Protein AF-A0A1R4GZ55-F1 (afdb_monomer_lite)

Radius of gyration: 26.26 Å; chains: 1; bounding box: 70×65×64 Å

pLDDT: mean 76.43, std 17.54, range [28.55, 97.0]

Foldseek 3Di:
DPFDADPVRATEDEDELPGKDKDKDFAPDDFCQQPDPPQRKDKDKDKAFDDPPDDDPDDDDDDDPPPPDRQKDWDWDTPDPRIIMIIIHGDPPHDQQGKIKMWIWIDGPVGIDIDIHIYGHHHHDDDDDDDPPPPPPVPPDQAAEFEEECDDPDVVVGHYCVVVVDDLLFAKFWACDPPPPDLDTNHMYGYLNHPLLVVVCVVVVPDDPVVSVVLSVVLSVQLRVVLSVQSVVVVVVQVVCVVPDPPDPDRPPVVPSRVVSRVVCSVCSNVSSCCVPVVVVVVVVVVVPD

Sequence (290 aa):
MNLKEDSSGRKIKTIPLNKNGYVEIKTDVDDDYLFRSSDAGELQIDILQKTNINETISNETGKSENTTVKSITVNRSGPSEGNIRLDIKPTKDAKVGDEVDIKVSLSSPSEDFTCRFTVRVDEKIAPSKNTSEKNDNKFPKPPIPIKVYESVQDEKMGKSWDDYDWDGNDIVKVIGSSEDNSSLIDAIAINMDSYVLKDFINKNKYTREKDIQRISNKYFQLIYTHSLGLYSICTKMQDSEKTESVDSDKSYDIQQVDDFISSLVKPYASFLLYMDLHNEEIMKQMSDED

Structure (mmCIF, N/CA/C/O backbone):
data_AF-A0A1R4GZ55-F1
#
_entry.id   AF-A0A1R4GZ55-F1
#
loop_
_atom_site.group_PDB
_atom_site.id
_atom_site.type_symbol
_atom_site.label_atom_id
_atom_site.label_alt_id
_atom_site.label_comp_id
_atom_site.label_asym_id
_atom_site.label_entity_id
_atom_site.label_seq_id
_atom_site.pdbx_PDB_ins_code
_atom_site.Cartn_x
_atom_site.Cartn_y
_atom_site.Cartn_z
_atom_site.occupancy
_atom_site.B_iso_or_equiv
_atom_site.auth_seq_id
_atom_site.auth_comp_id
_atom_site.auth_asym_id
_atom_site.auth_atom_id
_atom_site.pdbx_PDB_model_num
ATOM 1 N N . MET A 1 1 ? 7.270 17.164 -24.917 1.00 63.50 1 MET A N 1
ATOM 2 C CA . MET A 1 1 ? 5.840 16.823 -24.765 1.00 63.50 1 MET A CA 1
ATOM 3 C C . MET A 1 1 ? 5.425 15.851 -25.850 1.00 63.50 1 MET A C 1
ATOM 5 O O . MET A 1 1 ? 5.809 16.057 -26.994 1.00 63.50 1 MET A O 1
ATOM 9 N N . ASN A 1 2 ? 4.619 14.849 -25.498 1.00 60.06 2 ASN A N 1
ATOM 10 C CA . ASN A 1 2 ? 4.091 13.842 -26.426 1.00 60.06 2 ASN A CA 1
ATOM 11 C C . ASN A 1 2 ? 2.656 14.210 -26.857 1.00 60.06 2 ASN A C 1
ATOM 13 O O . ASN A 1 2 ? 1.685 13.651 -26.344 1.00 60.06 2 ASN A O 1
ATOM 17 N N . LEU A 1 3 ? 2.514 15.195 -27.751 1.00 79.19 3 LEU A N 1
ATOM 18 C CA . LEU A 1 3 ? 1.223 15.727 -28.219 1.00 79.19 3 LEU A CA 1
ATOM 19 C C . LEU A 1 3 ? 1.143 15.696 -29.748 1.00 79.19 3 LEU A C 1
ATOM 21 O O . LEU A 1 3 ? 2.166 15.827 -30.415 1.00 79.19 3 LEU A O 1
ATOM 25 N N . LYS A 1 4 ? -0.068 15.530 -30.293 1.00 77.94 4 LYS A N 1
ATOM 26 C CA . LYS A 1 4 ? -0.321 15.647 -31.738 1.00 77.94 4 LYS A CA 1
ATOM 27 C C . LYS A 1 4 ? -0.670 17.094 -32.075 1.00 77.94 4 LYS A C 1
ATOM 29 O O . LYS A 1 4 ? -1.231 17.788 -31.234 1.00 77.94 4 LYS A O 1
ATOM 34 N N . GLU A 1 5 ? -0.374 17.536 -33.289 1.00 81.19 5 GLU A N 1
ATOM 35 C CA . GLU A 1 5 ? -0.844 18.830 -33.793 1.00 81.19 5 GLU A CA 1
ATOM 36 C C . GLU A 1 5 ? -2.142 18.644 -34.586 1.00 81.19 5 GLU A C 1
ATOM 38 O O . GLU A 1 5 ? -2.292 17.661 -35.317 1.00 81.19 5 GLU A O 1
ATOM 43 N N . ASP A 1 6 ? -3.105 19.548 -34.400 1.00 76.25 6 ASP A N 1
ATOM 44 C CA . ASP A 1 6 ? -4.299 19.606 -35.243 1.00 76.25 6 ASP A CA 1
ATOM 45 C C . ASP A 1 6 ? -4.034 20.361 -36.554 1.00 76.25 6 ASP A C 1
ATOM 47 O O . ASP A 1 6 ? -2.973 20.950 -36.762 1.00 76.25 6 ASP A O 1
ATOM 51 N N . SER A 1 7 ? -5.022 20.369 -37.450 1.00 69.94 7 SER A N 1
ATOM 52 C CA . SER A 1 7 ? -4.959 21.086 -38.732 1.00 69.94 7 SER A CA 1
ATOM 53 C C . SER A 1 7 ? -4.741 22.600 -38.599 1.00 69.94 7 SER A C 1
ATOM 55 O O . SER A 1 7 ? -4.451 23.259 -39.593 1.00 69.94 7 SER A O 1
ATOM 57 N N . SER A 1 8 ? -4.896 23.148 -37.393 1.00 71.25 8 SER A N 1
ATOM 58 C CA . SER A 1 8 ? -4.729 24.563 -37.060 1.00 71.25 8 SER A CA 1
ATOM 59 C C . SER A 1 8 ? -3.418 24.833 -36.301 1.00 71.25 8 SER A C 1
ATOM 61 O O . SER A 1 8 ? -3.214 25.949 -35.826 1.00 71.25 8 SER A O 1
ATOM 63 N N . GLY A 1 9 ? -2.540 23.829 -36.158 1.00 73.69 9 GLY A N 1
ATOM 64 C CA . GLY A 1 9 ? -1.254 23.929 -35.457 1.00 73.69 9 GLY A CA 1
ATOM 65 C C . GLY A 1 9 ? -1.350 23.914 -33.925 1.00 73.69 9 GLY A C 1
ATOM 66 O O . GLY A 1 9 ? -0.367 24.203 -33.242 1.00 73.69 9 GLY A O 1
ATOM 67 N N . ARG A 1 10 ? -2.517 23.598 -33.344 1.00 80.31 10 ARG A N 1
ATOM 68 C CA . ARG A 1 10 ? -2.685 23.482 -31.886 1.00 80.31 10 ARG A CA 1
ATOM 69 C C . ARG A 1 10 ? -2.186 22.125 -31.409 1.00 80.31 10 ARG A C 1
ATOM 71 O O . ARG A 1 10 ? -2.504 21.097 -32.001 1.00 80.31 10 ARG A O 1
ATOM 78 N N . LYS A 1 11 ? -1.472 22.103 -30.282 1.00 85.56 11 LYS A N 1
ATOM 79 C CA . LYS A 1 11 ? -1.066 20.858 -29.614 1.00 85.56 11 LYS A CA 1
ATOM 80 C C . LYS A 1 11 ? -2.265 20.259 -28.883 1.00 85.56 11 LYS A C 1
ATOM 82 O O . LYS A 1 11 ? -2.736 20.849 -27.913 1.00 85.56 11 LYS A O 1
ATOM 87 N N . ILE A 1 12 ? -2.742 19.100 -29.331 1.00 85.12 12 ILE A N 1
ATOM 88 C CA . ILE A 1 12 ? -3.938 18.430 -28.813 1.00 85.12 12 ILE A CA 1
ATOM 89 C C . ILE A 1 12 ? -3.601 17.074 -28.184 1.00 85.12 12 ILE A C 1
ATOM 91 O O . ILE A 1 12 ? -2.902 16.234 -28.764 1.00 85.12 12 ILE A O 1
ATOM 95 N N . LYS A 1 13 ? -4.165 16.840 -26.995 1.00 85.38 13 LYS A N 1
ATOM 96 C CA . LYS A 1 13 ? -4.293 15.527 -26.364 1.00 85.38 13 LYS A CA 1
ATOM 97 C C . LYS A 1 13 ? -5.747 15.068 -26.433 1.00 85.38 13 LYS A C 1
ATOM 99 O O . LYS A 1 13 ? -6.625 15.688 -25.848 1.00 85.38 13 LYS A O 1
ATOM 104 N N . THR A 1 14 ? -5.989 13.940 -27.082 1.00 85.50 14 THR A N 1
ATOM 105 C CA . THR A 1 14 ? -7.312 13.306 -27.091 1.00 85.50 14 THR A CA 1
ATOM 106 C C . THR A 1 14 ? -7.415 12.289 -25.956 1.00 85.50 14 THR A C 1
ATOM 108 O O . THR A 1 14 ? -6.507 11.465 -25.796 1.00 85.50 14 THR A O 1
ATOM 111 N N . ILE A 1 15 ? -8.494 12.346 -25.170 1.00 83.88 15 ILE A N 1
ATOM 112 C CA . ILE A 1 15 ? -8.792 11.382 -24.100 1.00 83.88 15 ILE A CA 1
ATOM 113 C C . ILE A 1 15 ? -10.212 10.818 -24.266 1.00 83.88 15 ILE A C 1
ATOM 115 O O . ILE A 1 15 ? -11.134 11.590 -24.521 1.00 83.88 15 ILE A O 1
ATOM 119 N N . PRO A 1 16 ? -10.432 9.503 -24.123 1.00 81.38 16 PRO A N 1
ATOM 120 C CA . PRO A 1 16 ? -11.779 8.936 -24.188 1.00 81.38 16 PRO A CA 1
ATOM 121 C C . PRO A 1 16 ? -12.626 9.346 -22.987 1.00 81.38 16 PRO A C 1
ATOM 123 O O . PRO A 1 16 ? -12.131 9.356 -21.862 1.00 81.38 16 PRO A O 1
ATOM 126 N N . LEU A 1 17 ? -13.930 9.554 -23.184 1.00 78.88 17 LEU A N 1
ATOM 127 C CA . LEU A 1 17 ? -14.867 9.877 -22.098 1.00 78.88 17 LEU A CA 1
ATOM 128 C C . LEU A 1 17 ? -14.858 8.851 -20.939 1.00 78.88 17 LEU A C 1
ATOM 130 O O . LEU A 1 17 ? -15.192 9.188 -19.807 1.00 78.88 17 LEU A O 1
ATOM 134 N N . ASN A 1 18 ? -14.472 7.597 -21.203 1.00 76.62 18 ASN A N 1
ATOM 135 C CA . ASN A 1 18 ? -14.391 6.512 -20.218 1.00 76.62 18 ASN A CA 1
ATOM 136 C C . ASN A 1 18 ? -12.958 6.108 -19.811 1.00 76.62 18 ASN A C 1
ATOM 138 O O . ASN A 1 18 ? -12.803 5.078 -19.154 1.00 76.62 18 ASN A O 1
ATOM 142 N N . LYS A 1 19 ? -11.912 6.855 -20.195 1.00 72.00 19 LYS A N 1
ATOM 143 C CA . LYS A 1 19 ? -10.516 6.497 -19.888 1.00 72.00 19 LYS A CA 1
ATOM 144 C C . LYS A 1 19 ? -9.677 7.727 -19.543 1.00 72.00 19 LYS A C 1
ATOM 146 O O . LYS A 1 19 ? -9.806 8.783 -20.150 1.00 72.00 19 LYS A O 1
ATOM 151 N N . ASN A 1 20 ? -8.765 7.565 -18.590 1.00 83.94 20 ASN A N 1
ATOM 152 C CA . ASN A 1 20 ? -7.823 8.620 -18.222 1.00 83.94 20 ASN A CA 1
ATOM 153 C C . ASN A 1 20 ? -6.732 8.760 -19.292 1.00 83.94 20 ASN A C 1
ATOM 155 O O . ASN A 1 20 ? -6.299 7.771 -19.887 1.00 83.94 20 ASN A O 1
ATOM 159 N N . GLY A 1 21 ? -6.254 9.982 -19.495 1.00 80.44 21 GLY A N 1
ATOM 160 C CA . GLY A 1 21 ? -5.062 10.264 -20.284 1.00 80.44 21 GLY A CA 1
ATOM 161 C C . GLY A 1 21 ? -3.967 10.886 -19.431 1.00 80.44 21 GLY A C 1
ATOM 162 O O . GLY A 1 21 ? -4.188 11.244 -18.279 1.00 80.44 21 GLY A O 1
ATOM 163 N N . TYR A 1 22 ? -2.784 11.043 -20.015 1.00 84.50 22 TYR A N 1
ATOM 164 C CA . TYR A 1 22 ? -1.701 11.791 -19.389 1.00 84.50 22 TYR A CA 1
ATOM 165 C C . TYR A 1 22 ? -0.872 12.564 -20.418 1.00 84.50 22 TYR A C 1
ATOM 167 O O . TYR A 1 22 ? -0.861 12.226 -21.613 1.00 84.50 22 TYR A O 1
ATOM 175 N N . VAL A 1 23 ? -0.185 13.602 -19.947 1.00 82.69 23 VAL A N 1
ATOM 176 C CA . VAL A 1 23 ? 0.804 14.381 -20.699 1.00 82.69 23 VAL A CA 1
ATOM 177 C C . VAL A 1 23 ? 2.094 14.444 -19.892 1.00 82.69 23 VAL A C 1
ATOM 179 O O . VAL A 1 23 ? 2.075 14.810 -18.722 1.00 82.69 23 VAL A O 1
ATOM 182 N N . GLU A 1 24 ? 3.207 14.095 -20.530 1.00 85.19 24 GLU A N 1
ATOM 183 C CA . GLU A 1 24 ? 4.551 14.223 -19.961 1.00 85.19 24 GLU A CA 1
ATOM 184 C C . GLU A 1 24 ? 5.233 15.488 -20.480 1.00 85.19 24 GLU A C 1
ATOM 186 O O . GLU A 1 24 ? 5.319 15.739 -21.695 1.00 85.19 24 GLU A O 1
ATOM 191 N N . ILE A 1 25 ? 5.725 16.279 -19.534 1.00 86.56 25 ILE A N 1
ATOM 192 C CA . ILE A 1 25 ? 6.503 17.490 -19.750 1.00 86.56 25 ILE A CA 1
ATOM 193 C C . ILE A 1 25 ? 7.940 17.161 -19.366 1.00 86.56 25 ILE A C 1
ATOM 195 O O . ILE A 1 25 ? 8.211 16.856 -18.210 1.00 86.56 25 ILE A O 1
ATOM 199 N N . LYS A 1 26 ? 8.850 17.206 -20.340 1.00 86.25 26 LYS A N 1
ATOM 200 C CA . LYS A 1 26 ? 10.280 17.056 -20.066 1.00 86.25 26 LYS A CA 1
ATOM 201 C C . LYS A 1 26 ? 10.790 18.326 -19.406 1.00 86.25 26 LYS A C 1
ATOM 203 O O . LYS A 1 26 ? 10.444 19.416 -19.865 1.00 86.25 26 LYS A O 1
ATOM 208 N N . THR A 1 27 ? 11.598 18.162 -18.377 1.00 84.38 27 THR A N 1
ATOM 209 C CA . THR A 1 27 ? 12.212 19.243 -17.619 1.00 84.38 27 THR A CA 1
ATOM 210 C C . THR A 1 27 ? 13.617 18.825 -17.201 1.00 84.38 27 THR A C 1
ATOM 212 O O . THR A 1 27 ? 13.918 17.640 -17.104 1.00 84.38 27 THR A O 1
ATOM 215 N N . ASP A 1 28 ? 14.483 19.805 -17.026 1.00 84.00 28 ASP A N 1
ATOM 216 C CA . ASP A 1 28 ? 15.857 19.690 -16.548 1.00 84.00 28 ASP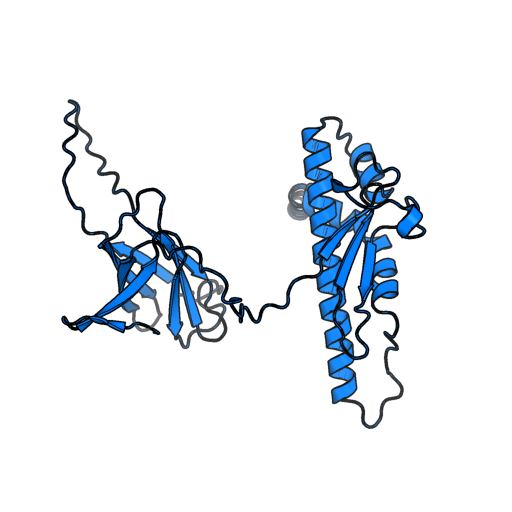 A CA 1
ATOM 217 C C . ASP A 1 28 ? 15.991 20.030 -15.056 1.00 84.00 28 ASP A C 1
ATOM 219 O O . ASP A 1 28 ? 17.103 20.064 -14.538 1.00 84.00 28 ASP A O 1
ATOM 223 N N . VAL A 1 29 ? 14.873 20.280 -14.369 1.00 83.88 29 VAL A N 1
ATOM 224 C CA . VAL A 1 29 ? 14.857 20.546 -12.928 1.00 83.88 29 VAL A CA 1
ATOM 225 C C . VAL A 1 29 ? 14.982 19.254 -12.125 1.00 83.88 29 VAL A C 1
ATOM 227 O O . VAL A 1 29 ? 14.474 18.205 -12.534 1.00 83.88 29 VAL A O 1
ATOM 230 N N . ASP A 1 30 ? 15.622 19.361 -10.963 1.00 83.31 30 ASP A N 1
ATOM 231 C CA . ASP A 1 30 ? 15.791 18.260 -10.018 1.00 83.31 30 ASP A CA 1
ATOM 232 C C . ASP A 1 30 ? 14.445 17.759 -9.464 1.00 83.31 30 ASP A C 1
ATOM 234 O O . ASP A 1 30 ? 13.443 18.483 -9.412 1.00 83.31 30 ASP A O 1
ATOM 238 N N . ASP A 1 31 ? 14.427 16.508 -9.004 1.00 86.12 31 ASP A N 1
ATOM 239 C CA . ASP A 1 31 ? 13.231 15.845 -8.468 1.00 86.12 31 ASP A CA 1
ATOM 240 C C . ASP A 1 31 ? 12.625 16.593 -7.260 1.00 86.12 31 ASP A C 1
ATOM 242 O O . ASP A 1 31 ? 11.411 16.560 -7.039 1.00 86.12 31 ASP A O 1
ATOM 246 N N . ASP A 1 32 ? 13.449 17.321 -6.500 1.00 83.25 32 ASP A N 1
ATOM 247 C CA . ASP A 1 32 ? 13.051 18.089 -5.317 1.00 83.25 32 ASP A CA 1
ATOM 248 C C . ASP A 1 32 ? 12.721 19.568 -5.586 1.00 83.25 32 ASP A C 1
ATOM 250 O O . ASP A 1 32 ? 12.352 20.307 -4.667 1.00 83.25 32 ASP A O 1
ATOM 254 N N . TYR A 1 33 ? 12.775 20.009 -6.847 1.00 85.31 33 TYR A N 1
ATOM 255 C CA . TYR A 1 33 ? 12.711 21.423 -7.229 1.00 85.31 33 TYR A CA 1
ATOM 256 C C . TYR A 1 33 ? 11.487 22.184 -6.694 1.00 85.31 33 TYR A C 1
ATOM 258 O O . TYR A 1 33 ? 11.578 23.372 -6.376 1.00 85.31 33 TYR A O 1
ATOM 266 N N . LEU A 1 34 ? 10.339 21.510 -6.570 1.00 84.75 34 LEU A N 1
ATOM 267 C CA . LEU A 1 34 ? 9.085 22.123 -6.111 1.00 84.75 34 LEU A CA 1
ATOM 268 C C . LEU A 1 34 ? 8.927 22.171 -4.582 1.00 84.75 34 LEU A C 1
ATOM 270 O O . LEU A 1 34 ? 7.934 22.713 -4.100 1.00 84.75 34 LEU A O 1
ATOM 274 N N . PHE A 1 35 ? 9.830 21.556 -3.816 1.00 83.31 35 PHE A N 1
ATOM 275 C CA . PHE A 1 35 ? 9.687 21.423 -2.359 1.00 83.31 35 PHE A CA 1
ATOM 276 C C . PHE A 1 35 ? 11.003 21.552 -1.578 1.00 83.31 35 PHE A C 1
ATOM 278 O O . PHE A 1 35 ? 11.044 21.263 -0.381 1.00 83.31 35 PHE A O 1
ATOM 285 N N . ARG A 1 36 ? 12.074 22.019 -2.225 1.00 84.75 36 ARG A N 1
ATOM 286 C CA . ARG A 1 36 ? 13.342 22.345 -1.563 1.00 84.75 36 ARG A CA 1
ATOM 287 C C . ARG A 1 36 ? 13.217 23.540 -0.609 1.00 84.75 36 ARG A C 1
ATOM 289 O O . ARG A 1 36 ? 12.342 24.389 -0.745 1.00 84.75 36 ARG A O 1
ATOM 296 N N . SER A 1 37 ? 14.117 23.616 0.367 1.00 78.00 37 SER A N 1
ATOM 297 C CA . SER A 1 37 ? 14.081 24.608 1.453 1.00 78.00 37 SER A CA 1
ATOM 298 C C . SER A 1 37 ? 14.411 26.044 1.023 1.00 78.00 37 SER A C 1
ATOM 300 O O . SER A 1 37 ? 13.994 26.988 1.693 1.00 78.00 37 SER A O 1
ATOM 302 N N . SER A 1 38 ? 15.135 26.227 -0.082 1.00 78.75 38 SER A N 1
ATOM 303 C CA . SER A 1 38 ? 15.492 27.534 -0.650 1.00 78.75 38 SER A CA 1
ATOM 304 C C . SER A 1 38 ? 15.330 27.532 -2.168 1.00 78.75 38 SER A C 1
ATOM 306 O O . SER A 1 38 ? 15.648 26.539 -2.819 1.00 78.75 38 SER A O 1
ATOM 308 N N . ASP A 1 39 ? 14.865 28.647 -2.737 1.00 77.12 39 ASP A N 1
ATOM 309 C CA . ASP A 1 39 ? 14.638 28.826 -4.180 1.00 77.12 39 ASP A CA 1
ATOM 310 C C . ASP A 1 39 ? 13.693 27.781 -4.802 1.00 77.12 39 ASP A C 1
ATOM 312 O O . ASP A 1 39 ? 13.892 27.362 -5.945 1.00 77.12 39 ASP A O 1
ATOM 316 N N . ALA A 1 40 ? 12.696 27.297 -4.053 1.00 84.56 40 ALA A N 1
ATOM 317 C CA . ALA A 1 40 ? 11.694 26.372 -4.581 1.00 84.56 40 ALA A CA 1
ATOM 318 C C . ALA A 1 40 ? 10.934 26.999 -5.758 1.00 84.56 40 ALA A C 1
ATOM 320 O O . ALA A 1 40 ? 10.462 28.134 -5.668 1.00 84.56 40 ALA A O 1
ATOM 321 N N . GLY A 1 41 ? 10.815 26.248 -6.852 1.00 84.00 41 GLY A N 1
ATOM 322 C CA . GLY A 1 41 ? 9.963 26.631 -7.972 1.00 84.00 41 GLY A CA 1
ATOM 323 C C . GLY A 1 41 ? 8.489 26.374 -7.666 1.00 84.00 41 GLY A C 1
ATOM 324 O O . GLY A 1 41 ? 8.134 25.513 -6.861 1.00 84.00 41 GLY A O 1
ATOM 325 N N . GLU A 1 42 ? 7.609 27.087 -8.355 1.00 86.88 42 GLU A N 1
ATOM 326 C CA . GLU A 1 42 ? 6.161 26.929 -8.262 1.00 86.88 42 GLU A CA 1
ATOM 327 C C . GLU A 1 42 ? 5.612 26.436 -9.602 1.00 86.88 42 GLU A C 1
ATOM 329 O O . GLU A 1 42 ? 5.859 27.035 -10.648 1.00 86.88 42 GLU A O 1
ATOM 334 N N . LEU A 1 43 ? 4.850 25.337 -9.582 1.00 87.50 43 LEU A N 1
ATOM 335 C CA . LEU A 1 43 ? 4.140 24.848 -10.764 1.00 87.50 43 LEU A CA 1
ATOM 336 C C . LEU A 1 43 ? 2.646 25.162 -10.662 1.00 87.50 43 LEU A C 1
ATOM 338 O O . LEU A 1 43 ? 1.920 24.506 -9.912 1.00 87.50 43 LEU A O 1
ATOM 342 N N . GLN A 1 44 ? 2.179 26.081 -11.499 1.00 87.75 44 GLN A N 1
ATOM 343 C CA . GLN A 1 44 ? 0.774 26.444 -11.634 1.00 87.75 44 GLN A CA 1
ATOM 344 C C . GLN A 1 44 ? 0.133 25.755 -12.848 1.00 87.75 44 GLN A C 1
ATOM 346 O O . GLN A 1 44 ? 0.691 25.742 -13.947 1.00 87.75 44 GLN A O 1
ATOM 351 N N . ILE A 1 45 ? -1.069 25.203 -12.660 1.00 87.00 45 ILE A N 1
ATOM 352 C CA . ILE A 1 45 ? -1.864 24.570 -13.721 1.00 87.00 45 ILE A CA 1
ATOM 353 C C . ILE A 1 45 ? -3.208 25.292 -13.822 1.00 87.00 45 ILE A C 1
ATOM 355 O O . ILE A 1 45 ? -4.075 25.133 -12.962 1.00 87.00 45 ILE A O 1
ATOM 359 N N . ASP A 1 46 ? -3.402 26.032 -14.908 1.00 87.06 46 ASP A N 1
ATOM 360 C CA . ASP A 1 46 ? -4.659 26.702 -15.217 1.00 87.06 46 ASP A CA 1
ATOM 361 C C . ASP A 1 46 ? -5.470 25.864 -16.213 1.00 87.06 46 ASP A C 1
ATOM 363 O O . ASP A 1 46 ? -5.000 25.511 -17.299 1.00 87.06 46 ASP A O 1
ATOM 367 N N . ILE A 1 47 ? -6.718 25.571 -15.843 1.00 86.56 47 ILE A N 1
ATOM 368 C C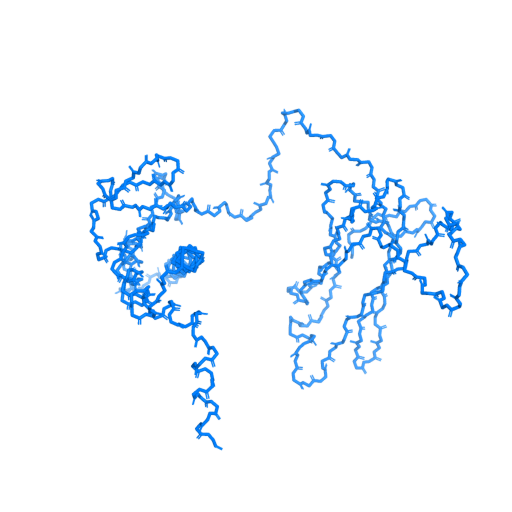A . ILE A 1 47 ? -7.689 24.865 -16.684 1.00 86.56 47 ILE A CA 1
ATOM 369 C C . ILE A 1 47 ? -8.638 25.908 -17.279 1.00 86.56 47 ILE A C 1
ATOM 371 O O . ILE A 1 47 ? -9.497 26.448 -16.582 1.00 86.56 47 ILE A O 1
ATOM 375 N N . LEU A 1 48 ? -8.472 26.189 -18.566 1.00 84.44 48 LEU A N 1
ATOM 376 C CA . LEU A 1 48 ? -9.199 27.197 -19.329 1.00 84.44 48 LEU A CA 1
ATOM 377 C C . LEU A 1 48 ? -10.249 26.499 -20.201 1.00 84.44 48 LEU A C 1
ATOM 379 O O . LEU A 1 48 ? -10.007 26.137 -21.353 1.00 84.44 48 LEU A O 1
ATOM 383 N N . GLN A 1 49 ? -11.432 26.273 -19.638 1.00 72.81 49 GLN A N 1
ATOM 384 C CA . GLN A 1 49 ? -12.549 25.700 -20.383 1.00 72.81 49 GLN A CA 1
ATOM 385 C C . GLN A 1 49 ? -13.336 26.803 -21.090 1.00 72.81 49 GLN A C 1
ATOM 387 O O . GLN A 1 49 ? -13.739 27.787 -20.468 1.00 72.81 49 GLN A O 1
ATOM 392 N N . LYS A 1 50 ? -13.581 26.636 -22.393 1.00 63.25 50 LYS A N 1
ATOM 393 C CA . LYS A 1 50 ? -14.482 27.524 -23.133 1.00 63.25 50 LYS A CA 1
ATOM 394 C C . LYS A 1 50 ? -15.916 27.179 -22.744 1.00 63.25 50 LYS A C 1
ATOM 396 O O . LYS A 1 50 ? -16.394 26.083 -23.022 1.00 63.25 50 LYS A O 1
ATOM 401 N N . THR A 1 51 ? -16.594 28.097 -22.067 1.00 50.09 51 THR A N 1
ATOM 402 C CA . THR A 1 51 ? -17.992 27.930 -21.670 1.00 50.09 51 THR A CA 1
ATOM 403 C C . THR A 1 51 ? -18.880 27.900 -22.914 1.00 50.09 51 THR A C 1
ATOM 405 O O . THR A 1 51 ? -18.956 28.892 -23.637 1.00 50.09 51 THR A O 1
ATOM 408 N N . ASN A 1 52 ? -19.606 26.805 -23.143 1.00 40.94 52 ASN A N 1
ATOM 409 C CA . ASN A 1 52 ? -20.837 26.872 -23.926 1.00 40.94 52 ASN A CA 1
ATOM 410 C C . ASN A 1 52 ? -21.923 27.391 -22.979 1.00 40.94 52 ASN A C 1
ATOM 412 O O . ASN A 1 52 ? -22.481 26.628 -22.195 1.00 40.94 52 ASN A O 1
ATOM 416 N N . ILE A 1 53 ? -22.173 28.702 -22.986 1.00 34.75 53 ILE A N 1
ATOM 417 C CA . ILE A 1 53 ? -23.317 29.280 -22.276 1.00 34.75 53 ILE A CA 1
ATOM 418 C C . ILE A 1 53 ? -24.567 28.809 -23.013 1.00 34.75 53 ILE A C 1
ATOM 420 O O . ILE A 1 53 ? -24.899 29.354 -24.056 1.00 34.75 53 ILE A O 1
ATOM 424 N N . ASN A 1 54 ? -25.227 27.788 -22.482 1.00 37.34 54 ASN A N 1
ATOM 425 C CA . ASN A 1 54 ? -26.602 27.428 -22.807 1.00 37.34 54 ASN A CA 1
ATOM 426 C C . ASN A 1 54 ? -27.228 26.820 -21.553 1.00 37.34 54 ASN A C 1
ATOM 428 O O . ASN A 1 54 ? -27.533 25.639 -21.535 1.00 37.34 54 ASN A O 1
ATOM 432 N N . GLU A 1 55 ? -27.360 27.611 -20.490 1.00 34.66 55 GLU A N 1
ATOM 433 C CA . GLU A 1 55 ? -28.373 27.379 -19.457 1.00 34.66 55 GLU A CA 1
ATOM 434 C C . GLU A 1 55 ? -28.539 28.661 -18.638 1.00 34.66 55 GLU A C 1
ATOM 436 O O . GLU A 1 55 ? -27.793 28.973 -17.712 1.00 34.66 55 GLU A O 1
ATOM 441 N N . THR A 1 56 ? -29.514 29.465 -19.055 1.00 31.02 56 THR A N 1
ATOM 442 C CA . THR A 1 56 ? -30.036 30.578 -18.270 1.00 31.02 56 THR A CA 1
ATOM 443 C C . THR A 1 56 ? -30.950 29.990 -17.202 1.00 31.02 56 THR A C 1
ATOM 445 O O . THR A 1 56 ? -32.096 29.655 -17.487 1.00 31.02 56 THR A O 1
ATOM 448 N N . ILE A 1 57 ? -30.459 29.865 -15.970 1.00 31.78 57 ILE A N 1
ATOM 449 C CA . ILE A 1 57 ? -31.332 29.715 -14.803 1.00 31.78 57 ILE A CA 1
ATOM 450 C C . ILE A 1 57 ? -31.470 31.103 -14.190 1.00 31.78 57 ILE A C 1
ATOM 452 O O . ILE A 1 57 ? -30.630 31.567 -13.423 1.00 31.78 57 ILE A O 1
ATOM 456 N N . SER A 1 58 ? -32.529 31.799 -14.590 1.00 37.62 58 SER A N 1
ATOM 457 C CA . SER A 1 58 ? -33.002 32.995 -13.909 1.00 37.62 58 SER A CA 1
ATOM 458 C C . SER A 1 58 ? -33.552 32.592 -12.545 1.00 37.62 58 SER A C 1
ATOM 460 O O . SER A 1 58 ? -34.574 31.918 -12.481 1.00 37.62 58 SER A O 1
ATOM 462 N N . ASN A 1 59 ? -32.889 33.024 -11.475 1.00 32.03 59 ASN A N 1
ATOM 463 C CA . ASN A 1 59 ? -33.521 33.206 -10.177 1.00 32.03 59 ASN A CA 1
ATOM 464 C C . ASN A 1 59 ? -33.041 34.520 -9.561 1.00 32.03 59 ASN A C 1
ATOM 466 O O . ASN A 1 59 ? -31.856 34.852 -9.530 1.00 32.03 59 ASN A O 1
A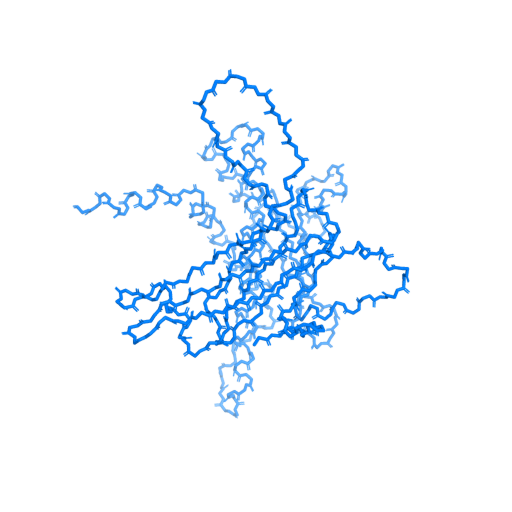TOM 470 N N . GLU A 1 60 ? -34.029 35.289 -9.134 1.00 44.09 60 GLU A N 1
ATOM 471 C CA . GLU A 1 60 ? -33.939 36.636 -8.609 1.00 44.09 60 GLU A CA 1
ATOM 472 C C . GLU A 1 60 ? -33.276 36.629 -7.230 1.00 44.09 60 GLU A C 1
ATOM 474 O O . GLU A 1 60 ? -33.917 36.309 -6.237 1.00 44.09 60 GLU A O 1
ATOM 479 N N . THR A 1 61 ? -31.984 36.944 -7.153 1.00 35.53 61 THR A N 1
ATOM 480 C CA . THR A 1 61 ? -31.344 37.813 -6.140 1.00 35.53 61 THR A CA 1
ATOM 481 C C . THR A 1 61 ? -29.831 37.792 -6.352 1.00 35.53 61 THR A C 1
ATOM 483 O O . THR A 1 61 ? -29.208 36.749 -6.524 1.00 35.53 61 THR A O 1
ATOM 486 N N . GLY A 1 62 ? -29.233 38.980 -6.419 1.00 37.31 62 GLY A N 1
ATOM 487 C CA . GLY A 1 62 ? -27.867 39.188 -6.887 1.00 37.31 62 GLY A CA 1
ATOM 488 C C . GLY A 1 62 ? -26.784 38.518 -6.040 1.00 37.31 62 GLY A C 1
ATOM 489 O O . GLY A 1 62 ? -26.412 39.029 -4.988 1.00 37.31 62 GLY A O 1
ATOM 490 N N . LYS A 1 63 ? -26.214 37.438 -6.578 1.00 28.55 63 LYS A N 1
ATOM 491 C CA . LYS A 1 63 ? -24.773 37.129 -6.617 1.00 28.55 63 LYS A CA 1
ATOM 492 C C . LYS A 1 63 ? -24.570 35.965 -7.592 1.00 28.55 63 LYS A C 1
ATOM 494 O O . LYS A 1 63 ? -24.793 34.810 -7.255 1.00 28.55 63 LYS A O 1
ATOM 499 N N . SER A 1 64 ? -24.196 36.290 -8.829 1.00 28.97 64 SER A N 1
ATOM 500 C CA . SER A 1 64 ? -23.876 35.298 -9.860 1.00 28.97 64 SER A CA 1
ATOM 501 C C . SER A 1 64 ? -22.497 34.706 -9.573 1.00 28.97 64 SER A C 1
ATOM 503 O O . SER A 1 64 ? -21.489 35.199 -10.076 1.00 28.97 64 SER A O 1
ATOM 505 N N . GLU A 1 65 ? -22.429 33.666 -8.748 1.00 29.09 65 GLU A N 1
ATOM 506 C CA . GLU A 1 65 ? -21.267 32.781 -8.750 1.00 29.09 65 GLU A CA 1
ATOM 507 C C . GLU A 1 65 ? -21.372 31.892 -9.990 1.00 29.09 65 GLU A C 1
ATOM 509 O O . GLU A 1 65 ? -22.152 30.946 -10.039 1.00 29.09 65 GLU A O 1
ATOM 514 N N . ASN A 1 66 ? -20.612 32.229 -11.034 1.00 31.03 66 ASN A N 1
ATOM 515 C CA . ASN A 1 66 ? -20.455 31.364 -12.199 1.00 31.03 66 ASN A CA 1
ATOM 516 C C . ASN A 1 66 ? -19.698 30.098 -11.772 1.00 31.03 66 ASN A C 1
ATOM 518 O O . ASN A 1 66 ? -18.472 30.028 -11.886 1.00 31.03 66 ASN A O 1
ATOM 522 N N . THR A 1 67 ? -20.406 29.086 -11.269 1.00 35.25 67 THR A N 1
ATOM 523 C CA . THR A 1 67 ? -19.831 27.759 -11.036 1.00 35.25 67 THR A CA 1
ATOM 524 C C . THR A 1 67 ? -19.535 27.131 -12.396 1.00 35.25 67 THR A C 1
ATOM 526 O O . THR A 1 67 ? -20.392 26.527 -13.033 1.00 35.25 67 THR A O 1
ATOM 529 N N . THR A 1 68 ? -18.314 27.329 -12.894 1.00 52.31 68 THR A N 1
ATOM 530 C CA . THR A 1 68 ? -17.879 26.733 -14.161 1.00 52.31 68 THR A CA 1
ATOM 531 C C . THR A 1 68 ? -17.690 25.237 -13.929 1.00 52.31 68 THR A C 1
ATOM 533 O O . THR A 1 68 ? -16.744 24.826 -13.256 1.00 52.31 68 THR A O 1
ATOM 536 N N . VAL A 1 69 ? -18.611 24.421 -14.442 1.00 57.38 69 VAL A N 1
ATOM 537 C CA . VAL A 1 69 ? -18.519 22.960 -14.356 1.00 57.38 69 VAL A CA 1
ATOM 538 C C . VAL A 1 69 ? -17.352 22.503 -15.229 1.00 57.38 69 VAL A C 1
ATOM 540 O O . VAL A 1 69 ? -17.388 22.644 -16.451 1.00 57.38 69 VAL A O 1
ATOM 543 N N . LYS A 1 70 ? -16.291 21.993 -14.595 1.00 73.44 70 LYS A N 1
ATOM 544 C CA . LYS A 1 70 ? -15.086 21.539 -15.295 1.00 73.44 70 LYS A CA 1
ATOM 545 C C . LYS A 1 70 ? -15.338 20.176 -15.944 1.00 73.44 70 LYS A C 1
ATOM 547 O O . LYS A 1 70 ? -15.675 19.230 -15.235 1.00 73.44 70 LYS A O 1
ATOM 552 N N . SER A 1 71 ? -15.135 20.038 -17.255 1.00 81.56 71 SER A N 1
ATOM 553 C CA . SER A 1 71 ? -15.277 18.749 -17.965 1.00 81.56 71 SER A CA 1
ATOM 554 C C . SER A 1 71 ? -14.101 17.796 -17.723 1.00 81.56 71 SER A C 1
ATOM 556 O O . SER A 1 71 ? -14.193 16.598 -17.982 1.00 81.56 71 SER A O 1
ATOM 558 N N . ILE A 1 72 ? -12.988 18.295 -17.180 1.00 85.31 72 ILE A N 1
ATOM 559 C CA . ILE A 1 72 ? -11.821 17.485 -16.824 1.00 85.31 72 ILE A CA 1
ATOM 560 C C . ILE A 1 72 ? -11.245 17.889 -15.466 1.00 85.31 72 ILE A C 1
ATOM 562 O O . ILE A 1 72 ? -11.372 19.027 -15.014 1.00 85.31 72 ILE A O 1
ATOM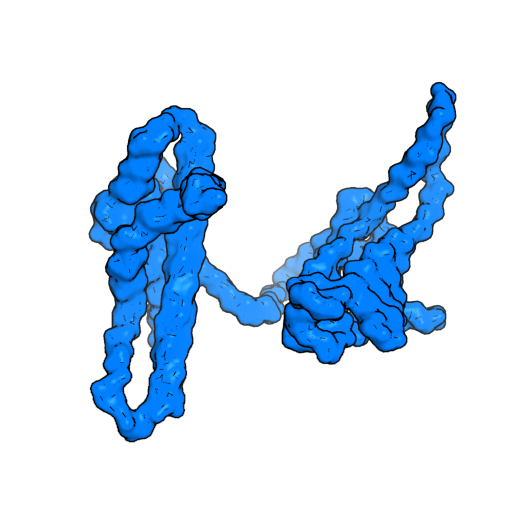 566 N N . THR A 1 73 ? -10.545 16.948 -14.843 1.00 85.81 73 THR A N 1
ATOM 567 C CA . THR A 1 73 ? -9.637 17.186 -13.715 1.00 85.81 73 THR A CA 1
ATOM 568 C C . THR A 1 73 ? -8.212 16.870 -14.139 1.00 85.81 73 THR A C 1
ATOM 570 O O . THR A 1 73 ? -7.990 15.965 -14.946 1.00 85.81 73 THR A O 1
ATOM 573 N N . VAL A 1 74 ? -7.254 17.626 -13.607 1.00 86.12 74 VAL A N 1
ATOM 574 C CA . VAL A 1 74 ? -5.828 17.474 -13.903 1.00 86.12 74 VAL A CA 1
ATOM 575 C C . VAL A 1 74 ? -5.092 17.327 -12.580 1.00 86.12 74 VAL A C 1
ATOM 577 O O . VAL A 1 74 ? -5.186 18.209 -11.733 1.00 86.12 74 VAL A O 1
ATOM 580 N N . ASN A 1 75 ? -4.371 16.223 -12.411 1.00 82.56 75 ASN A N 1
ATOM 581 C CA . ASN A 1 75 ? -3.498 15.981 -11.267 1.00 82.56 75 ASN A CA 1
ATOM 582 C C . ASN A 1 75 ? -2.044 15.947 -11.737 1.00 82.56 75 ASN A C 1
ATOM 584 O O . ASN A 1 75 ? -1.760 15.499 -12.845 1.00 82.56 75 ASN A O 1
ATOM 588 N N . ARG A 1 76 ? -1.125 16.402 -10.887 1.00 84.75 76 ARG A N 1
ATOM 589 C CA . ARG A 1 76 ? 0.314 16.425 -11.162 1.00 84.75 76 ARG A CA 1
ATOM 590 C C . ARG A 1 76 ? 1.033 15.342 -10.365 1.00 84.75 76 ARG A C 1
ATOM 592 O O . ARG A 1 76 ? 0.748 15.168 -9.184 1.00 84.75 76 ARG A O 1
ATOM 599 N N . SER A 1 77 ? 2.039 14.727 -10.975 1.00 82.06 77 SER A N 1
ATOM 600 C CA . SER A 1 77 ? 3.103 13.987 -10.292 1.00 82.06 77 SER A CA 1
ATOM 601 C C . SER A 1 77 ? 4.482 14.422 -10.801 1.00 82.06 77 SER A C 1
ATOM 603 O O . SER A 1 77 ? 4.618 14.817 -11.963 1.00 82.06 77 SER A O 1
ATOM 605 N N . GLY A 1 78 ? 5.500 14.317 -9.947 1.00 79.88 78 GLY A N 1
ATOM 606 C CA . GLY A 1 78 ? 6.855 14.797 -10.227 1.00 79.88 78 GLY A CA 1
ATOM 607 C C . GLY A 1 78 ? 7.065 16.283 -9.886 1.00 79.88 78 GLY A C 1
ATOM 608 O O . GLY A 1 78 ? 6.137 16.916 -9.353 1.00 79.88 78 GLY A O 1
ATOM 609 N N . PRO A 1 79 ? 8.249 16.848 -10.192 1.00 83.38 79 PRO A N 1
ATOM 610 C CA . PRO A 1 79 ? 9.300 16.311 -11.071 1.00 83.38 79 PRO A CA 1
ATOM 611 C C . PRO A 1 79 ? 9.892 14.977 -10.601 1.00 83.38 79 PRO A C 1
ATOM 613 O O . PRO A 1 79 ? 10.032 14.751 -9.407 1.00 83.38 79 PRO A O 1
ATOM 616 N N . SER A 1 80 ? 10.146 14.059 -11.532 1.00 81.19 80 SER A N 1
ATOM 617 C CA . SER A 1 80 ? 10.884 12.821 -11.268 1.00 81.19 80 SER A CA 1
ATOM 618 C C . SER A 1 80 ? 11.565 12.335 -12.542 1.00 81.19 80 SER A C 1
ATOM 620 O O . SER A 1 80 ? 10.927 12.305 -13.601 1.00 81.19 80 SER A O 1
ATOM 622 N N . GLU A 1 81 ? 12.853 12.000 -12.458 1.00 83.94 81 GLU A N 1
ATOM 623 C CA . GLU A 1 81 ? 13.661 11.519 -13.590 1.00 83.94 81 GLU A CA 1
ATOM 624 C C . GLU A 1 81 ? 13.556 12.448 -14.824 1.00 83.94 81 GLU A C 1
ATOM 626 O O . GLU A 1 81 ? 13.390 12.003 -15.964 1.00 83.94 81 GLU A O 1
ATOM 631 N N . GLY A 1 82 ? 13.572 13.768 -14.599 1.00 83.12 82 GLY A N 1
ATOM 632 C CA . GLY A 1 82 ? 13.473 14.785 -15.658 1.00 83.12 82 GLY A CA 1
ATOM 633 C C . GLY A 1 82 ? 12.085 14.923 -16.303 1.00 83.12 82 GLY A C 1
ATOM 634 O O . GLY A 1 82 ? 11.953 15.440 -17.419 1.00 83.12 82 GLY A O 1
ATOM 635 N N . ASN A 1 83 ? 11.023 14.443 -15.645 1.00 84.25 83 ASN A N 1
ATOM 636 C CA . ASN A 1 83 ? 9.656 14.519 -16.159 1.00 84.25 83 ASN A CA 1
ATOM 637 C C . ASN A 1 83 ? 8.656 15.040 -15.118 1.00 84.25 83 ASN A C 1
ATOM 639 O O . ASN A 1 83 ? 8.639 14.624 -13.963 1.00 84.25 83 ASN A O 1
ATOM 643 N N . ILE A 1 84 ? 7.737 15.894 -15.570 1.00 84.06 84 ILE A N 1
ATOM 644 C CA . ILE A 1 84 ? 6.510 16.252 -14.853 1.00 84.06 84 ILE A CA 1
ATOM 645 C C . ILE A 1 84 ? 5.345 15.609 -15.598 1.00 84.06 84 ILE A C 1
ATOM 647 O O . ILE A 1 84 ? 5.154 15.834 -16.797 1.00 84.06 84 ILE A O 1
ATOM 651 N N . ARG A 1 85 ? 4.543 14.813 -14.894 1.00 87.31 85 ARG A N 1
ATOM 652 C CA . ARG A 1 85 ? 3.395 14.111 -15.471 1.00 87.31 85 ARG A CA 1
ATOM 653 C C . ARG A 1 85 ? 2.093 14.761 -15.022 1.00 87.31 85 ARG A C 1
ATOM 655 O O . ARG A 1 85 ? 1.876 15.003 -13.838 1.00 87.31 85 ARG A O 1
ATOM 662 N N . LEU A 1 86 ? 1.222 15.018 -15.993 1.00 84.12 86 LEU A N 1
ATOM 663 C CA . LEU A 1 86 ? -0.133 15.512 -15.783 1.00 84.12 86 LEU A CA 1
ATOM 664 C C . LEU A 1 86 ? -1.131 14.406 -16.116 1.00 84.12 86 LEU A C 1
ATOM 666 O O . LEU A 1 86 ? -1.302 14.073 -17.288 1.00 84.12 86 LEU A O 1
ATOM 670 N N . ASP A 1 87 ? -1.786 13.848 -15.103 1.00 84.81 87 ASP A N 1
ATOM 671 C CA . ASP A 1 87 ? -2.881 12.893 -15.258 1.00 84.81 87 ASP A CA 1
ATOM 672 C C . ASP A 1 87 ? -4.199 13.639 -15.452 1.00 84.81 87 ASP A C 1
ATOM 674 O O . ASP A 1 87 ? -4.615 14.434 -14.611 1.00 84.81 87 ASP A O 1
ATOM 678 N N . ILE A 1 88 ? -4.876 13.361 -16.561 1.00 86.38 88 ILE A N 1
ATOM 679 C CA . ILE A 1 88 ? -6.075 14.070 -16.992 1.00 86.38 88 ILE A CA 1
ATOM 680 C C . ILE A 1 88 ? -7.244 13.088 -16.997 1.00 86.38 88 ILE A C 1
ATOM 682 O O . ILE A 1 88 ? -7.196 12.048 -17.662 1.00 86.38 88 ILE A O 1
ATOM 686 N N . LYS A 1 89 ? -8.304 13.418 -16.259 1.00 87.25 89 LYS A N 1
ATOM 687 C CA . LYS A 1 89 ? -9.486 12.563 -16.101 1.00 87.25 89 LYS A CA 1
ATOM 688 C C . LYS A 1 89 ? -10.754 13.314 -16.508 1.00 87.25 89 LYS A C 1
ATOM 690 O O . LYS A 1 89 ? -10.971 14.405 -15.973 1.00 87.25 89 LYS A O 1
ATOM 695 N N . PRO A 1 90 ? -11.605 12.749 -17.385 1.00 85.50 90 PRO A N 1
ATOM 696 C CA . PRO A 1 90 ? -12.946 13.280 -17.620 1.00 85.50 90 PRO A CA 1
ATOM 697 C C . PRO A 1 90 ? -13.758 13.311 -16.318 1.00 85.50 90 PRO A C 1
ATOM 699 O O . PRO A 1 90 ? -13.668 12.388 -15.503 1.00 85.50 90 PRO A O 1
ATOM 702 N N . THR A 1 91 ? -14.540 14.367 -16.101 1.00 86.06 91 THR A N 1
ATOM 703 C CA . THR A 1 91 ? -15.495 14.435 -14.985 1.00 86.06 91 THR A CA 1
ATOM 704 C C . THR A 1 91 ? -16.815 13.760 -15.352 1.00 86.06 91 THR A C 1
ATOM 706 O O . THR A 1 91 ? -17.026 13.331 -16.486 1.00 86.06 91 THR A O 1
ATOM 709 N N . LYS A 1 92 ? -17.733 13.658 -14.384 1.00 82.94 92 LYS A N 1
ATOM 710 C CA . LYS A 1 92 ? -19.084 13.127 -14.629 1.00 82.94 92 LYS A CA 1
ATOM 711 C C . LYS A 1 92 ? -19.880 13.980 -15.623 1.00 82.94 92 LYS A C 1
ATOM 713 O O . LYS A 1 92 ? -20.763 13.448 -16.287 1.00 82.94 92 LYS A O 1
ATOM 718 N N . ASP A 1 93 ? -19.535 15.260 -15.727 1.00 83.12 93 ASP A N 1
ATOM 719 C CA . ASP A 1 93 ? -20.210 16.247 -16.569 1.00 83.12 93 ASP A CA 1
ATOM 720 C C . ASP A 1 93 ? -19.565 16.392 -17.958 1.00 83.12 93 ASP A C 1
ATOM 722 O O . ASP A 1 93 ? -20.038 17.173 -18.782 1.00 83.12 93 ASP A O 1
ATOM 726 N N . ALA A 1 94 ? -18.492 15.641 -18.226 1.00 84.75 94 ALA A N 1
ATOM 727 C CA . ALA A 1 94 ? -17.783 15.657 -19.498 1.00 84.75 94 ALA A CA 1
ATOM 728 C C . ALA A 1 94 ? -18.652 15.126 -20.646 1.00 84.75 94 ALA A C 1
ATOM 730 O O . ALA A 1 94 ? -19.325 14.097 -20.523 1.00 84.75 94 ALA A O 1
ATOM 731 N N . LYS A 1 95 ? -18.589 15.792 -21.799 1.00 86.31 95 LYS A N 1
ATOM 732 C CA . LYS A 1 95 ? -19.275 15.397 -23.034 1.00 86.31 95 LYS A CA 1
ATOM 733 C C . LYS A 1 95 ? -18.266 15.180 -24.158 1.00 86.31 95 LYS A C 1
ATOM 735 O O . LYS A 1 95 ? -17.195 15.781 -24.191 1.00 86.31 95 LYS A O 1
ATOM 740 N N . VAL A 1 96 ? -18.608 14.293 -25.093 1.00 84.62 96 VAL A N 1
ATOM 741 C CA . VAL A 1 96 ? -17.807 14.089 -26.310 1.00 84.62 96 VAL A CA 1
ATOM 742 C C . VAL A 1 96 ? -17.754 15.402 -27.086 1.00 84.62 96 VAL A C 1
ATOM 744 O O . VAL A 1 96 ? -18.784 16.037 -27.303 1.00 84.62 96 VAL A O 1
ATOM 747 N N . GLY A 1 97 ? -16.554 15.794 -27.501 1.00 81.62 97 GLY A N 1
ATOM 748 C CA . GLY A 1 97 ? -16.293 17.058 -28.179 1.00 81.62 97 GLY A CA 1
ATOM 749 C C . GLY A 1 97 ? -15.907 18.207 -27.247 1.00 81.62 97 GLY A C 1
ATOM 750 O O . GLY A 1 97 ? -15.506 19.252 -27.756 1.00 81.62 97 GLY A O 1
ATOM 751 N N . ASP A 1 98 ? -15.962 18.031 -25.921 1.00 84.00 98 ASP A N 1
ATOM 752 C CA . ASP A 1 98 ? -15.482 19.054 -24.991 1.00 84.00 98 ASP A CA 1
ATOM 753 C C . ASP A 1 98 ? -13.987 19.318 -25.219 1.00 84.00 98 ASP A C 1
ATOM 755 O O . ASP A 1 98 ? -13.165 18.397 -25.187 1.00 84.00 98 ASP A O 1
ATOM 759 N N . GLU A 1 99 ? -13.638 20.590 -25.426 1.00 87.31 99 GLU A N 1
ATOM 760 C CA . GLU A 1 99 ? -12.258 21.066 -25.512 1.00 87.31 99 GLU A CA 1
ATOM 761 C C . GLU A 1 99 ? -11.917 21.940 -24.305 1.00 87.31 99 GLU A C 1
ATOM 763 O O . GLU A 1 99 ? -12.643 22.878 -23.962 1.00 87.31 99 GLU A O 1
ATOM 768 N N . VAL A 1 100 ? -10.778 21.650 -23.682 1.00 87.06 100 VAL A N 1
ATOM 769 C CA . VAL A 1 100 ? -10.261 22.403 -22.541 1.00 87.06 100 VAL A CA 1
ATOM 770 C C . VAL A 1 100 ? -8.811 22.767 -22.796 1.00 87.06 100 VAL A C 1
ATOM 772 O O . VAL A 1 100 ? -7.980 21.890 -23.030 1.00 87.06 100 VAL A O 1
ATOM 775 N N . ASP A 1 101 ? -8.496 24.056 -22.738 1.00 89.06 101 ASP A N 1
ATOM 776 C CA . ASP A 1 101 ? -7.124 24.531 -22.855 1.00 89.06 101 ASP A CA 1
ATOM 777 C C . ASP A 1 101 ? -6.446 24.432 -21.483 1.00 89.06 101 ASP A C 1
ATOM 779 O O . ASP A 1 101 ? -6.959 24.911 -20.475 1.00 89.06 101 ASP A O 1
ATOM 783 N N . ILE A 1 102 ? -5.285 23.790 -21.426 1.00 89.12 102 ILE A N 1
ATOM 784 C CA . ILE A 1 102 ? -4.463 23.684 -20.222 1.00 89.12 102 ILE A CA 1
ATOM 785 C C . ILE A 1 102 ? -3.244 24.576 -20.411 1.00 89.12 102 ILE A C 1
ATOM 787 O O . ILE A 1 102 ? -2.499 24.426 -21.385 1.00 89.12 102 ILE A O 1
ATOM 791 N N . LYS A 1 103 ? -3.025 25.492 -19.466 1.00 90.81 103 LYS A N 1
ATOM 792 C CA . LYS A 1 103 ? -1.791 26.270 -19.346 1.00 90.81 103 LYS A CA 1
ATOM 793 C C . LYS A 1 103 ? -1.038 25.791 -18.110 1.00 90.81 103 LYS A C 1
ATOM 795 O O . LYS A 1 103 ? -1.580 25.778 -17.014 1.00 90.81 103 LYS A O 1
ATOM 800 N N . VAL A 1 104 ? 0.218 25.420 -18.294 1.00 89.50 104 VAL A N 1
ATOM 801 C CA . VAL A 1 104 ? 1.132 25.019 -17.226 1.00 89.50 104 VAL A CA 1
ATOM 802 C C . VAL A 1 104 ? 2.224 26.071 -17.150 1.00 89.50 104 VAL A C 1
ATOM 804 O O . VAL A 1 104 ? 2.812 26.383 -18.185 1.00 89.50 104 VAL A O 1
ATOM 807 N N . SER A 1 105 ? 2.476 26.620 -15.968 1.00 90.44 105 SER A N 1
ATOM 808 C CA . SER A 1 105 ? 3.531 27.609 -15.734 1.00 90.44 105 SER A CA 1
ATOM 809 C C . SER A 1 105 ? 4.445 27.092 -14.625 1.00 90.44 105 SER A C 1
ATOM 811 O O . SER A 1 105 ? 3.939 26.712 -13.574 1.00 90.44 105 SER A O 1
ATOM 813 N N . LEU A 1 106 ? 5.750 27.028 -14.870 1.00 89.12 106 LEU A N 1
ATOM 814 C CA . LEU A 1 106 ? 6.773 26.680 -13.884 1.00 89.12 106 LEU A CA 1
ATOM 815 C C . LEU A 1 106 ? 7.624 27.921 -13.632 1.00 89.12 106 LEU A C 1
ATOM 817 O O . LEU A 1 106 ? 8.253 28.409 -14.572 1.00 89.12 106 LEU A O 1
ATOM 821 N N . SER A 1 107 ? 7.633 28.426 -12.403 1.00 86.06 107 SER A N 1
ATOM 822 C CA . SER A 1 107 ? 8.496 29.546 -12.044 1.00 86.06 107 SER A CA 1
ATOM 823 C C . SER A 1 107 ? 9.937 29.090 -11.847 1.00 86.06 107 SER A C 1
ATOM 825 O O . SER A 1 107 ? 10.194 27.975 -11.382 1.00 86.06 107 SER A O 1
ATOM 827 N N . SER A 1 108 ? 10.879 29.960 -12.211 1.00 79.38 108 SER A N 1
ATOM 828 C CA . SER A 1 108 ? 12.298 29.770 -11.920 1.00 79.38 108 SER A CA 1
ATOM 829 C C . SER A 1 108 ? 12.967 31.085 -11.508 1.00 79.38 108 SER A C 1
ATOM 831 O O . SER A 1 108 ? 12.444 32.158 -11.808 1.00 79.38 108 SER A O 1
ATOM 833 N N . PRO A 1 109 ? 14.154 31.038 -10.872 1.00 71.12 109 PRO A N 1
ATOM 834 C CA . PRO A 1 109 ? 14.897 32.246 -10.507 1.00 71.12 109 PRO A CA 1
ATOM 835 C C . PRO A 1 109 ? 15.307 33.130 -11.697 1.00 71.12 109 PRO A C 1
ATOM 837 O O . PRO A 1 109 ? 15.680 34.282 -11.494 1.00 71.12 109 PRO A O 1
ATOM 840 N N . SER A 1 110 ? 15.306 32.585 -12.920 1.00 72.38 110 SER A N 1
ATOM 841 C CA . SER A 1 110 ? 15.759 33.284 -14.132 1.00 72.38 110 SER A CA 1
ATOM 842 C C . SER A 1 110 ? 14.596 33.720 -15.025 1.00 72.38 110 SER A C 1
ATOM 844 O O . SER A 1 110 ? 14.558 34.868 -15.460 1.00 72.38 110 SER A O 1
ATOM 846 N N . GLU A 1 111 ? 13.646 32.820 -15.289 1.00 79.31 111 GLU A N 1
ATOM 847 C CA . GLU A 1 111 ? 12.446 33.094 -16.090 1.00 79.31 111 GLU A CA 1
ATOM 848 C C . GLU A 1 111 ? 11.309 32.092 -15.824 1.00 79.31 111 GLU A C 1
ATOM 850 O O . GLU A 1 111 ? 11.541 30.968 -15.381 1.00 79.31 111 GLU A O 1
ATOM 855 N N . ASP A 1 112 ? 10.072 32.474 -16.139 1.00 83.50 112 ASP A N 1
ATOM 856 C CA . ASP A 1 112 ? 8.919 31.578 -16.035 1.00 83.50 112 ASP A CA 1
ATOM 857 C C . ASP A 1 112 ? 8.726 30.772 -17.324 1.00 83.50 112 ASP A C 1
ATOM 859 O O . ASP A 1 112 ? 8.531 31.320 -18.414 1.00 83.50 112 ASP A O 1
ATOM 863 N N . PHE A 1 113 ? 8.664 29.450 -17.197 1.00 85.12 113 PHE A N 1
ATOM 864 C CA . PHE A 1 113 ? 8.405 28.556 -18.318 1.00 85.12 113 PHE A CA 1
ATOM 865 C C . PHE A 1 113 ? 6.912 28.296 -18.451 1.00 85.12 113 PHE A C 1
ATOM 867 O O . PHE A 1 113 ? 6.272 27.785 -17.536 1.00 85.12 113 PHE A O 1
ATOM 874 N N . THR A 1 114 ? 6.336 28.595 -19.616 1.00 87.38 114 THR A N 1
ATOM 875 C CA . THR A 1 114 ? 4.916 28.336 -19.888 1.00 87.38 114 THR A CA 1
ATOM 876 C C . THR A 1 114 ? 4.736 27.318 -21.004 1.00 87.38 114 THR A C 1
ATOM 878 O O . THR A 1 114 ? 5.312 27.444 -22.084 1.00 87.38 114 THR A O 1
ATOM 881 N N . CYS A 1 115 ? 3.835 26.358 -20.800 1.00 85.75 115 CYS A N 1
ATOM 882 C CA . CYS A 1 115 ? 3.346 25.488 -21.856 1.00 85.75 115 CYS A CA 1
ATOM 883 C C . CYS A 1 115 ? 1.822 25.505 -21.964 1.00 85.75 115 CYS A C 1
ATOM 885 O O . CYS A 1 115 ? 1.114 25.590 -20.963 1.00 85.75 115 CYS A O 1
ATOM 887 N N . ARG A 1 116 ? 1.310 25.413 -23.195 1.00 89.81 116 ARG A N 1
ATOM 888 C CA . ARG A 1 116 ? -0.124 25.373 -23.493 1.00 89.81 116 ARG A CA 1
ATOM 889 C C . ARG A 1 116 ? -0.452 24.211 -24.415 1.00 89.81 116 ARG A C 1
ATOM 891 O O . ARG A 1 116 ? 0.243 23.997 -25.409 1.00 89.81 116 ARG A O 1
ATOM 898 N N . PHE A 1 117 ? -1.523 23.497 -24.098 1.00 88.69 117 PHE A N 1
ATOM 899 C CA . PHE A 1 117 ? -2.075 22.451 -24.950 1.00 88.69 117 PHE A CA 1
ATOM 900 C C . PHE A 1 117 ? -3.574 22.281 -24.711 1.00 88.69 117 PHE A C 1
ATOM 902 O O . PHE A 1 117 ? -4.075 22.589 -23.635 1.00 88.69 117 PHE A O 1
ATOM 909 N N . THR A 1 118 ? -4.284 21.773 -25.709 1.00 88.31 118 THR A N 1
ATOM 910 C CA . THR A 1 118 ? -5.725 21.518 -25.638 1.00 88.31 118 THR A CA 1
ATOM 911 C C . THR A 1 118 ? -5.975 20.043 -25.346 1.00 88.31 118 THR A C 1
ATOM 913 O O . THR A 1 118 ? -5.339 19.163 -25.928 1.00 88.31 118 THR A O 1
ATOM 916 N N . VAL A 1 119 ? -6.924 19.749 -24.466 1.00 87.50 119 VAL A N 1
ATOM 917 C CA . VAL A 1 119 ? -7.455 18.404 -24.245 1.00 87.50 119 VAL A CA 1
ATOM 918 C C . VAL A 1 119 ? -8.822 18.310 -24.897 1.00 87.50 119 VAL A C 1
ATOM 920 O O . VAL A 1 119 ? -9.678 19.145 -24.623 1.00 87.50 119 VAL A O 1
ATOM 923 N N . ARG A 1 120 ? -9.033 17.289 -25.730 1.00 86.19 120 ARG A N 1
ATOM 924 C CA . ARG A 1 120 ? -10.337 16.982 -26.326 1.00 86.19 120 ARG A CA 1
ATOM 925 C C . ARG A 1 120 ? -10.877 15.674 -25.763 1.00 86.19 120 ARG A C 1
ATOM 927 O O . ARG A 1 120 ? -10.178 14.657 -25.806 1.00 86.19 120 ARG A O 1
ATOM 934 N N . VAL A 1 121 ? -12.109 15.700 -25.266 1.00 83.56 121 VAL A N 1
ATOM 935 C CA . VAL A 1 121 ? -12.838 14.498 -24.851 1.00 83.56 121 VAL A CA 1
ATOM 936 C C . VAL A 1 121 ? -13.430 13.827 -26.087 1.00 83.56 121 VAL A C 1
ATOM 938 O O . VAL A 1 121 ? -14.171 14.447 -26.845 1.00 83.56 121 VAL A O 1
ATOM 941 N N . ASP A 1 122 ? -13.090 12.563 -26.297 1.00 83.00 122 ASP A N 1
ATOM 942 C CA . ASP A 1 122 ? -13.517 11.765 -27.446 1.00 83.00 122 ASP A CA 1
ATOM 943 C C . ASP A 1 122 ? -14.568 10.726 -27.051 1.00 83.00 122 ASP A C 1
ATOM 945 O O . ASP A 1 122 ? -14.860 10.518 -25.865 1.00 83.00 122 ASP A O 1
ATOM 949 N N . GLU A 1 123 ? -15.131 10.060 -28.054 1.00 82.12 123 GLU A N 1
ATOM 950 C CA . GLU A 1 123 ? -16.087 8.979 -27.864 1.00 82.12 123 GLU A CA 1
ATOM 951 C C . GLU A 1 123 ? -15.560 7.899 -26.910 1.00 82.12 123 GLU A C 1
ATOM 953 O O . GLU A 1 123 ? -14.356 7.659 -26.754 1.00 82.12 123 GLU A O 1
ATOM 958 N N . LYS A 1 124 ? -16.496 7.226 -26.233 1.00 76.31 124 LYS A N 1
ATOM 959 C CA . LYS A 1 124 ? -16.155 6.083 -25.387 1.00 76.31 124 LYS A CA 1
ATOM 960 C C . LYS A 1 124 ? -15.515 5.013 -26.260 1.00 76.31 124 LYS A C 1
ATOM 962 O O . LYS A 1 124 ? -16.086 4.603 -27.267 1.00 76.31 124 LYS A O 1
ATOM 967 N N . ILE A 1 125 ? -14.384 4.481 -25.813 1.00 67.81 125 ILE A N 1
ATOM 968 C CA . ILE A 1 125 ? -13.842 3.272 -26.423 1.00 67.81 125 ILE A CA 1
ATOM 969 C C . ILE A 1 125 ? -14.772 2.126 -26.015 1.00 67.81 125 ILE A C 1
ATOM 971 O O . ILE A 1 125 ? -14.965 1.881 -24.818 1.00 67.81 125 ILE A O 1
ATOM 975 N N . ALA A 1 126 ? -15.381 1.464 -27.002 1.00 59.34 126 ALA A N 1
ATOM 976 C CA . ALA A 1 126 ? -16.161 0.255 -26.772 1.00 59.34 126 ALA A CA 1
ATOM 977 C C . ALA A 1 126 ? -15.279 -0.797 -26.076 1.00 59.34 126 ALA A C 1
ATOM 979 O O . ALA A 1 126 ? -14.100 -0.913 -26.422 1.00 59.34 126 ALA A O 1
ATOM 980 N N . PRO A 1 127 ? -15.809 -1.576 -25.115 1.00 52.09 127 PRO A N 1
ATOM 981 C CA . PRO A 1 127 ? -15.050 -2.676 -24.541 1.00 52.09 127 PRO A CA 1
ATOM 982 C C . PRO A 1 127 ? -14.612 -3.605 -25.677 1.00 52.09 127 PRO A C 1
ATOM 984 O O . PRO A 1 127 ? -15.441 -4.099 -26.445 1.00 52.09 127 PRO A O 1
ATOM 987 N N . SER A 1 128 ? -13.298 -3.776 -25.823 1.00 43.09 128 SER A N 1
ATOM 988 C CA . SER A 1 128 ? -12.700 -4.600 -26.871 1.00 43.09 128 SER A CA 1
ATOM 989 C C . SER A 1 128 ? -13.293 -6.012 -26.831 1.00 43.09 128 SER A C 1
ATOM 991 O O . SER A 1 128 ? -13.230 -6.693 -25.806 1.00 43.09 128 SER A O 1
ATOM 993 N N . LYS A 1 129 ? -13.867 -6.470 -27.952 1.00 50.22 129 LYS A N 1
ATOM 994 C CA . LYS A 1 129 ? -14.130 -7.897 -28.170 1.00 50.22 129 LYS A CA 1
ATOM 995 C C . LYS A 1 129 ? -12.777 -8.581 -28.343 1.00 50.22 129 LYS A C 1
ATOM 997 O O . LYS A 1 129 ? -12.177 -8.463 -29.404 1.00 50.22 129 LYS A O 1
ATOM 1002 N N . ASN A 1 130 ? -12.336 -9.287 -27.303 1.00 45.28 130 ASN A N 1
ATOM 1003 C CA . ASN A 1 130 ? -11.271 -10.290 -27.319 1.00 45.28 130 ASN A CA 1
ATOM 1004 C C . ASN A 1 130 ? -10.132 -9.996 -28.301 1.00 45.28 130 ASN A C 1
ATOM 1006 O O . ASN A 1 130 ? -9.914 -10.703 -29.278 1.00 45.28 130 ASN A O 1
ATOM 1010 N N . THR A 1 131 ? -9.354 -8.971 -28.001 1.00 39.38 131 THR A N 1
ATOM 1011 C CA . THR A 1 131 ? -7.914 -9.072 -28.210 1.00 39.38 131 THR A CA 1
ATOM 1012 C C . THR A 1 131 ? -7.338 -8.821 -26.838 1.00 39.38 131 THR A C 1
ATOM 1014 O O . THR A 1 131 ? -7.597 -7.765 -26.268 1.00 39.38 131 THR A O 1
ATOM 1017 N N . SER A 1 132 ? -6.680 -9.826 -26.261 1.00 45.47 132 SER A N 1
ATOM 1018 C CA . SER A 1 132 ? -5.927 -9.688 -25.021 1.00 45.47 132 SER A CA 1
ATOM 1019 C C . SER A 1 132 ? -5.091 -8.416 -25.122 1.00 45.47 132 SER A C 1
ATOM 1021 O O . SER A 1 132 ? -4.113 -8.386 -25.873 1.00 45.47 132 SER A O 1
ATOM 1023 N N . GLU A 1 133 ? -5.509 -7.355 -24.429 1.00 41.19 133 GLU A N 1
ATOM 1024 C CA . GLU A 1 133 ? -4.646 -6.214 -24.196 1.00 41.19 133 GLU A CA 1
ATOM 1025 C C . GLU A 1 133 ? -3.409 -6.812 -23.532 1.00 41.19 133 GLU A C 1
ATOM 1027 O O . GLU A 1 133 ? -3.462 -7.276 -22.389 1.00 41.19 133 GLU A O 1
ATOM 1032 N N . LYS A 1 134 ? -2.292 -6.856 -24.265 1.00 43.72 134 LYS A N 1
ATOM 1033 C CA . LYS A 1 134 ? -0.994 -6.824 -23.612 1.00 43.72 134 LYS A CA 1
ATOM 1034 C C . LYS A 1 134 ? -0.990 -5.499 -22.870 1.00 43.72 134 LYS A C 1
ATOM 1036 O O . LYS A 1 134 ? -0.679 -4.452 -23.429 1.00 43.72 134 LYS A O 1
ATOM 1041 N N . ASN A 1 135 ? -1.459 -5.552 -21.629 1.00 38.66 135 ASN A N 1
ATOM 1042 C CA . ASN A 1 135 ? -1.130 -4.580 -20.619 1.00 38.66 135 ASN A CA 1
ATOM 1043 C C . ASN A 1 135 ? 0.392 -4.646 -20.494 1.00 38.66 135 ASN A C 1
ATOM 1045 O O . ASN A 1 135 ? 0.909 -5.323 -19.617 1.00 38.66 135 ASN A O 1
ATOM 1049 N N . ASP A 1 136 ? 1.100 -3.900 -21.341 1.00 38.97 136 ASP A N 1
ATOM 1050 C CA . ASP A 1 136 ? 2.465 -3.441 -21.073 1.00 38.97 136 ASP A CA 1
ATOM 1051 C C . ASP A 1 136 ? 2.427 -2.362 -19.974 1.00 38.97 136 ASP A C 1
ATOM 1053 O O . ASP A 1 136 ? 3.169 -1.380 -19.984 1.00 38.97 136 ASP A O 1
ATOM 1057 N N . ASN A 1 137 ? 1.559 -2.549 -18.973 1.00 37.25 137 ASN A N 1
ATOM 1058 C CA . ASN A 1 137 ? 1.835 -2.033 -17.655 1.00 37.25 137 ASN A CA 1
ATOM 1059 C C . ASN A 1 137 ? 3.054 -2.842 -17.208 1.00 37.25 137 ASN A C 1
ATOM 1061 O O . ASN A 1 137 ? 2.929 -3.952 -16.707 1.00 37.25 137 ASN A O 1
ATOM 1065 N N . LYS A 1 138 ? 4.249 -2.295 -17.452 1.00 42.97 138 LYS A N 1
ATOM 1066 C CA . LYS A 1 138 ? 5.520 -2.844 -16.959 1.00 42.97 138 LYS A CA 1
ATOM 1067 C C . LYS A 1 138 ? 5.569 -2.930 -15.433 1.00 42.97 138 LYS A C 1
ATOM 1069 O O . LYS A 1 138 ? 6.538 -3.455 -14.902 1.00 42.97 138 LYS A O 1
ATOM 1074 N N . PHE A 1 139 ? 4.556 -2.411 -14.732 1.00 37.31 139 PHE A N 1
ATOM 1075 C CA . PHE A 1 139 ? 4.358 -2.724 -13.330 1.00 37.31 139 PHE A CA 1
ATOM 1076 C C . PHE A 1 139 ? 4.101 -4.227 -13.199 1.00 37.31 139 PHE A C 1
ATOM 1078 O O . PHE A 1 139 ? 3.089 -4.707 -13.721 1.00 37.31 139 PHE A O 1
ATOM 1085 N N . PRO A 1 140 ? 4.993 -4.967 -12.519 1.00 58.22 140 PRO A N 1
ATOM 1086 C CA . PRO A 1 140 ? 4.753 -6.365 -12.212 1.00 58.22 140 PRO A CA 1
ATOM 1087 C C . PRO A 1 140 ? 3.375 -6.487 -11.568 1.00 58.22 140 PRO A C 1
ATOM 1089 O O . PRO A 1 140 ? 2.990 -5.634 -10.759 1.00 58.22 140 PRO A O 1
ATOM 1092 N N . LYS A 1 141 ? 2.611 -7.520 -11.940 1.00 67.56 141 LYS A N 1
ATOM 1093 C CA . LYS A 1 141 ? 1.373 -7.812 -11.216 1.00 67.56 141 LYS A CA 1
ATOM 1094 C C . LYS A 1 141 ? 1.755 -7.984 -9.746 1.00 67.56 141 LYS A C 1
ATOM 1096 O O . LYS A 1 141 ? 2.642 -8.790 -9.469 1.00 67.56 141 LYS A O 1
ATOM 1101 N N . PRO A 1 142 ? 1.156 -7.209 -8.828 1.00 75.44 142 PRO A N 1
ATOM 1102 C CA . PRO A 1 142 ? 1.473 -7.370 -7.428 1.00 75.44 142 PRO A CA 1
ATOM 1103 C C . PRO A 1 142 ? 1.040 -8.776 -6.983 1.00 75.44 142 PRO A C 1
ATOM 1105 O O . PRO A 1 142 ? 0.086 -9.320 -7.554 1.00 75.44 142 PRO A O 1
ATOM 1108 N N . PRO A 1 143 ? 1.711 -9.348 -5.976 1.00 86.75 143 PRO A N 1
ATOM 1109 C CA . PRO A 1 143 ? 1.363 -10.661 -5.445 1.00 86.75 143 PRO A CA 1
ATOM 1110 C C . PRO A 1 143 ? -0.092 -10.706 -4.998 1.00 86.75 143 PRO A C 1
ATOM 1112 O O . PRO A 1 143 ? -0.647 -9.711 -4.532 1.00 86.75 143 PRO A O 1
ATOM 1115 N N . ILE A 1 144 ? -0.720 -11.868 -5.114 1.00 90.62 144 ILE A N 1
ATOM 1116 C CA . ILE A 1 144 ? -2.107 -12.052 -4.698 1.00 90.62 144 ILE A CA 1
ATOM 1117 C C . ILE A 1 144 ? -2.185 -11.924 -3.167 1.00 90.62 144 ILE A C 1
ATOM 1119 O O . ILE A 1 144 ? -1.544 -12.701 -2.456 1.00 90.62 144 ILE A O 1
ATOM 1123 N N . PRO A 1 145 ? -2.966 -10.976 -2.622 1.00 93.50 145 PRO A N 1
ATOM 1124 C CA . PRO A 1 145 ? -3.134 -10.859 -1.183 1.00 93.50 145 PRO A CA 1
ATOM 1125 C C . PRO A 1 145 ? -4.189 -11.869 -0.701 1.00 93.50 145 PRO A C 1
ATOM 1127 O O . PRO A 1 145 ? -5.317 -11.883 -1.200 1.00 93.50 145 PRO A O 1
ATOM 1130 N N . ILE A 1 146 ? -3.845 -12.708 0.277 1.00 93.69 146 ILE A N 1
ATOM 1131 C CA . ILE A 1 146 ? -4.723 -13.762 0.809 1.00 93.69 146 ILE A CA 1
ATOM 1132 C C . ILE A 1 146 ? -5.011 -13.484 2.285 1.00 93.69 146 ILE A C 1
ATOM 1134 O O . ILE A 1 146 ? -4.098 -13.327 3.091 1.00 93.69 146 ILE A O 1
ATOM 1138 N N . LYS A 1 147 ? -6.293 -13.437 2.651 1.00 95.31 147 LYS A N 1
ATOM 1139 C CA . LYS A 1 147 ? -6.725 -13.417 4.053 1.00 95.31 147 LYS A CA 1
ATOM 1140 C C . LYS A 1 147 ? -6.860 -14.847 4.552 1.00 95.31 147 LYS A C 1
ATOM 1142 O O . LYS A 1 147 ? -7.525 -15.644 3.891 1.00 95.31 147 LYS A O 1
ATOM 1147 N N . VAL A 1 148 ? -6.269 -15.153 5.699 1.00 94.94 148 VAL A N 1
ATOM 1148 C CA . VAL A 1 148 ? -6.380 -16.466 6.342 1.00 94.94 148 VAL A CA 1
ATOM 1149 C C . VAL A 1 148 ? -6.986 -16.298 7.729 1.00 94.94 148 VAL A C 1
ATOM 1151 O O . VAL A 1 148 ? -6.616 -15.373 8.452 1.00 94.94 148 VAL A O 1
ATOM 1154 N N . TYR A 1 149 ? -7.917 -17.174 8.078 1.00 94.06 149 TYR A N 1
ATOM 1155 C CA . TYR A 1 149 ? -8.716 -17.115 9.297 1.00 94.06 149 TYR A CA 1
ATOM 1156 C C . TYR A 1 149 ? -8.617 -18.421 10.083 1.00 94.06 149 TYR A C 1
ATOM 1158 O O . TYR A 1 149 ? -8.415 -19.487 9.501 1.00 94.06 149 TYR A O 1
ATOM 1166 N N . GLU A 1 150 ? -8.845 -18.337 11.391 1.00 92.50 150 GLU A N 1
ATOM 1167 C CA . GLU A 1 150 ? -8.931 -19.496 12.289 1.00 92.50 150 GLU A CA 1
ATOM 1168 C C . GLU A 1 150 ? -10.082 -20.421 11.879 1.00 92.50 150 GLU A C 1
ATOM 1170 O O . GLU A 1 150 ? -9.933 -21.636 11.797 1.00 92.50 150 GLU A O 1
ATOM 1175 N N . SER A 1 151 ? -11.233 -19.834 11.542 1.00 87.31 151 SER A N 1
ATOM 1176 C CA . SER A 1 151 ? -12.397 -20.560 11.042 1.00 87.31 151 SER A CA 1
ATOM 1177 C C . SER A 1 151 ? -13.063 -19.784 9.912 1.00 87.31 151 SER A C 1
ATOM 1179 O O . SER A 1 151 ? -13.427 -18.617 10.065 1.00 87.31 151 SER A O 1
ATOM 1181 N N . VAL A 1 152 ? -13.232 -20.436 8.762 1.00 80.69 152 VAL A N 1
ATOM 1182 C CA . VAL A 1 152 ? -13.836 -19.828 7.573 1.00 80.69 152 VAL A CA 1
ATOM 1183 C C . VAL A 1 152 ? -15.320 -20.185 7.522 1.00 80.69 152 VAL A C 1
ATOM 1185 O O . VAL A 1 152 ? -15.681 -21.355 7.452 1.00 80.69 152 VAL A O 1
ATOM 1188 N N . GLN A 1 153 ? -16.188 -19.172 7.538 1.00 71.44 153 GLN A N 1
ATOM 1189 C CA . GLN A 1 153 ? -17.640 -19.361 7.385 1.00 71.44 153 GLN A CA 1
ATOM 1190 C C . GLN A 1 153 ? -18.083 -19.359 5.909 1.00 71.44 153 GLN A C 1
ATOM 1192 O O . GLN A 1 153 ? -19.108 -19.947 5.573 1.00 71.44 153 GLN A O 1
ATOM 1197 N N . ASP A 1 154 ? -17.310 -18.709 5.033 1.00 74.69 154 ASP A N 1
ATOM 1198 C CA . ASP A 1 154 ? -17.520 -18.636 3.582 1.00 74.69 154 ASP A CA 1
ATOM 1199 C C . ASP A 1 154 ? -16.154 -18.623 2.878 1.00 74.69 154 ASP A C 1
ATOM 1201 O O . ASP A 1 154 ? -15.334 -17.735 3.122 1.00 74.69 154 ASP A O 1
ATOM 1205 N N . GLU A 1 155 ? -15.914 -19.586 1.984 1.00 67.12 155 GLU A N 1
ATOM 1206 C CA . GLU A 1 155 ? -14.673 -19.721 1.204 1.00 67.12 155 GLU A CA 1
ATOM 1207 C C . GLU A 1 155 ? -14.333 -18.470 0.374 1.00 67.12 155 GLU A C 1
ATOM 1209 O O . GLU A 1 155 ? -13.183 -18.264 -0.015 1.00 67.12 155 GLU A O 1
ATOM 1214 N N . LYS A 1 156 ? -15.313 -17.597 0.106 1.00 74.62 156 LYS A N 1
ATOM 1215 C CA . LYS A 1 156 ? -15.086 -16.318 -0.581 1.00 74.62 156 LYS A CA 1
ATOM 1216 C C . LYS A 1 156 ? -14.421 -15.263 0.301 1.00 74.62 156 LYS A C 1
ATOM 1218 O O . LYS A 1 156 ? -13.923 -14.273 -0.233 1.00 74.62 156 LYS A O 1
ATOM 1223 N N . MET A 1 157 ? -14.439 -15.427 1.625 1.00 73.12 157 MET A N 1
ATOM 1224 C CA . MET A 1 157 ? -13.846 -14.462 2.555 1.00 73.12 157 MET A CA 1
ATOM 1225 C C . MET A 1 157 ? -12.341 -14.662 2.742 1.00 73.12 157 MET A C 1
ATOM 1227 O O . MET A 1 157 ? -11.639 -13.687 3.013 1.00 73.12 157 MET A O 1
ATOM 1231 N N . GLY A 1 158 ? -11.837 -15.886 2.570 1.00 85.38 158 GLY A N 1
ATOM 1232 C CA . GLY A 1 158 ? -10.427 -16.205 2.765 1.00 85.38 158 GLY A CA 1
ATOM 1233 C C . GLY A 1 158 ? -10.146 -17.704 2.836 1.00 85.38 158 GLY A C 1
ATOM 1234 O O . GLY A 1 158 ? -10.981 -18.528 2.472 1.00 85.38 158 GLY A O 1
ATOM 1235 N N . LYS A 1 159 ? -8.942 -18.037 3.301 1.00 90.06 159 LYS A N 1
ATOM 1236 C CA . LYS A 1 159 ? -8.457 -19.402 3.541 1.00 90.06 159 LYS A CA 1
ATOM 1237 C C . LYS A 1 159 ? -8.451 -19.745 5.029 1.00 90.06 159 LYS A C 1
ATOM 1239 O O . LYS A 1 159 ? -8.564 -18.843 5.859 1.00 90.06 159 LYS A O 1
ATOM 1244 N N . SER A 1 160 ? -8.342 -21.028 5.360 1.00 91.81 160 SER A N 1
ATOM 1245 C CA . SER A 1 160 ? -8.269 -21.487 6.753 1.00 91.81 160 SER A CA 1
ATOM 1246 C C . SER A 1 160 ? -6.817 -21.638 7.201 1.00 91.81 160 SER A C 1
ATOM 1248 O O . SER A 1 160 ? -5.947 -21.902 6.375 1.00 91.81 160 SER A O 1
ATOM 1250 N N . TRP A 1 161 ? -6.550 -21.491 8.501 1.00 92.31 161 TRP A N 1
ATOM 1251 C CA . TRP A 1 161 ? -5.257 -21.832 9.105 1.00 92.31 161 TRP A CA 1
ATOM 1252 C C . TRP A 1 161 ? -4.796 -23.256 8.783 1.00 92.31 161 TRP A C 1
ATOM 1254 O O . TRP A 1 161 ? -3.597 -23.459 8.601 1.00 92.31 161 TRP A O 1
ATOM 1264 N N . ASP A 1 162 ? -5.724 -24.202 8.619 1.00 90.25 162 ASP A N 1
ATOM 1265 C CA . ASP A 1 162 ? -5.413 -25.594 8.272 1.00 90.25 162 ASP A CA 1
ATOM 1266 C C . ASP A 1 162 ? -4.656 -25.711 6.934 1.00 90.25 162 ASP A C 1
ATOM 1268 O O . ASP A 1 162 ? -3.794 -26.574 6.781 1.00 90.25 162 ASP A O 1
ATOM 1272 N N . ASP A 1 163 ? -4.916 -24.808 5.976 1.00 87.88 163 ASP A N 1
ATOM 1273 C CA . ASP A 1 163 ? -4.234 -24.786 4.672 1.00 87.88 163 ASP A CA 1
ATOM 1274 C C . ASP A 1 163 ? -2.758 -24.339 4.782 1.00 87.88 163 ASP A C 1
ATOM 1276 O O . ASP A 1 163 ? -1.985 -24.489 3.832 1.00 87.88 163 ASP A O 1
ATOM 1280 N N . TYR A 1 164 ? -2.369 -23.747 5.918 1.00 86.25 164 TYR A N 1
ATOM 1281 C CA . TYR A 1 164 ? -1.087 -23.065 6.117 1.00 86.25 164 TYR A CA 1
ATOM 1282 C C . TYR A 1 164 ? -0.266 -23.584 7.305 1.00 86.25 164 TYR A C 1
ATOM 1284 O O . TYR A 1 164 ? 0.876 -23.142 7.444 1.00 86.25 164 TYR A O 1
ATOM 1292 N N . ASP A 1 165 ? -0.811 -24.517 8.096 1.00 89.62 165 ASP A N 1
ATOM 1293 C CA . ASP A 1 165 ? -0.255 -24.987 9.378 1.00 89.62 165 ASP A CA 1
ATOM 1294 C C . ASP A 1 165 ? -0.014 -23.827 10.358 1.00 89.62 165 ASP A C 1
ATOM 1296 O O . ASP A 1 165 ? 1.082 -23.629 10.879 1.00 89.62 165 ASP A O 1
ATOM 1300 N N . TRP A 1 166 ? -1.040 -22.986 10.519 1.00 92.06 166 TRP A N 1
ATOM 1301 C CA . TRP A 1 166 ? -0.957 -21.746 11.289 1.00 92.06 166 TRP A CA 1
ATOM 1302 C C . TRP A 1 166 ? -1.643 -21.806 12.646 1.00 92.06 166 TRP A C 1
ATOM 1304 O O . TRP A 1 166 ? -2.655 -22.478 12.838 1.00 92.06 166 TRP A O 1
ATOM 1314 N N . ASP A 1 167 ? -1.131 -20.988 13.563 1.00 91.56 167 ASP A N 1
ATOM 1315 C CA . ASP A 1 167 ? -1.793 -20.630 14.809 1.00 91.56 167 ASP A CA 1
ATOM 1316 C C . ASP A 1 167 ? -1.904 -19.102 14.983 1.00 91.56 167 ASP A C 1
ATOM 1318 O O . ASP A 1 167 ? -1.557 -18.299 14.112 1.00 91.56 167 ASP A O 1
ATOM 1322 N N . GLY A 1 168 ? -2.412 -18.659 16.137 1.00 89.94 168 GLY A N 1
ATOM 1323 C CA . GLY A 1 168 ? -2.561 -17.232 16.432 1.00 89.94 168 GLY A CA 1
ATOM 1324 C C . GLY A 1 168 ? -1.241 -16.445 16.492 1.00 89.94 168 GLY A C 1
ATOM 1325 O O . GLY A 1 168 ? -1.265 -15.217 16.429 1.00 89.94 168 GLY A O 1
ATOM 1326 N N . ASN A 1 169 ? -0.086 -17.095 16.612 1.00 91.31 169 ASN A N 1
ATOM 1327 C CA . ASN A 1 169 ? 1.218 -16.435 16.607 1.00 91.31 169 ASN A CA 1
ATOM 1328 C C . ASN A 1 169 ? 1.711 -16.124 15.191 1.00 91.31 169 ASN A C 1
ATOM 1330 O O . ASN A 1 169 ? 2.626 -15.309 15.041 1.00 91.31 169 ASN A O 1
ATOM 1334 N N . ASP A 1 170 ? 1.173 -16.777 14.166 1.00 92.69 170 ASP A N 1
ATOM 1335 C CA . ASP A 1 170 ? 1.571 -16.531 12.785 1.00 92.69 170 ASP A CA 1
ATOM 1336 C C . ASP A 1 170 ? 0.953 -15.244 12.255 1.00 92.69 170 ASP A C 1
ATOM 1338 O O . ASP A 1 170 ? -0.154 -14.857 12.629 1.00 92.69 170 ASP A O 1
ATOM 1342 N N . ILE A 1 171 ? 1.698 -14.543 11.401 1.00 94.88 171 ILE A N 1
ATOM 1343 C CA . ILE A 1 171 ? 1.334 -13.199 10.931 1.00 94.88 171 ILE A CA 1
ATOM 1344 C C . ILE A 1 171 ? 1.207 -13.161 9.417 1.00 94.88 171 ILE A C 1
ATOM 1346 O O . ILE A 1 171 ? 0.203 -12.684 8.888 1.00 94.88 171 ILE A O 1
ATOM 1350 N N . VAL A 1 172 ? 2.229 -13.642 8.719 1.00 94.88 172 VAL A N 1
ATOM 1351 C CA . VAL A 1 172 ? 2.320 -13.577 7.266 1.00 94.88 172 VAL A CA 1
ATOM 1352 C C . VAL A 1 172 ? 3.105 -14.771 6.749 1.00 94.88 172 VAL A C 1
ATOM 1354 O O . VAL A 1 172 ? 3.996 -15.257 7.439 1.00 94.88 172 VAL A O 1
ATOM 1357 N N . LYS A 1 173 ? 2.778 -15.220 5.537 1.00 91.44 173 LYS A N 1
ATOM 1358 C CA . LYS A 1 173 ? 3.586 -16.154 4.750 1.00 91.44 173 LYS A CA 1
ATOM 1359 C C . LYS A 1 173 ? 3.658 -15.645 3.326 1.00 91.44 173 LYS A C 1
ATOM 1361 O O . LYS A 1 173 ? 2.639 -15.313 2.715 1.00 91.44 173 LYS A O 1
ATOM 1366 N N . VAL A 1 174 ? 4.873 -15.566 2.812 1.00 87.38 174 VAL A N 1
ATOM 1367 C CA . VAL A 1 174 ? 5.134 -15.229 1.416 1.00 87.38 174 VAL A CA 1
ATOM 1368 C C . VAL A 1 174 ? 5.161 -16.531 0.622 1.00 87.38 174 VAL A C 1
ATOM 1370 O O . VAL A 1 174 ? 5.737 -17.514 1.069 1.00 87.38 174 VAL A O 1
ATOM 1373 N N . ILE A 1 175 ? 4.494 -16.557 -0.527 1.00 83.38 175 ILE A N 1
ATOM 1374 C CA . ILE A 1 175 ? 4.408 -17.737 -1.388 1.00 83.38 175 ILE A CA 1
ATOM 1375 C C . ILE A 1 175 ? 5.204 -17.433 -2.654 1.00 83.38 175 ILE A C 1
ATOM 1377 O O . ILE A 1 175 ? 4.795 -16.593 -3.464 1.00 83.38 175 ILE A O 1
ATOM 1381 N N . GLY A 1 176 ? 6.363 -18.078 -2.784 1.00 71.62 176 GLY A N 1
ATOM 1382 C CA . GLY A 1 176 ? 7.202 -18.006 -3.978 1.00 71.62 176 GLY A CA 1
ATOM 1383 C C . GLY A 1 176 ? 6.545 -18.671 -5.186 1.00 71.62 176 GLY A C 1
ATOM 1384 O O . GLY A 1 176 ? 5.665 -19.522 -5.038 1.00 71.62 176 GLY A O 1
ATOM 1385 N N . SER A 1 177 ? 6.968 -18.268 -6.382 1.00 67.38 177 SER A N 1
ATOM 1386 C CA . SER A 1 177 ? 6.485 -18.878 -7.614 1.00 67.38 177 SER A CA 1
ATOM 1387 C C . SER A 1 177 ? 7.027 -20.293 -7.792 1.00 67.38 177 SER A C 1
ATOM 1389 O O . SER A 1 177 ? 8.204 -20.557 -7.557 1.00 67.38 177 SER A O 1
ATOM 1391 N N . SER A 1 178 ? 6.168 -21.208 -8.244 1.00 54.78 178 SER A N 1
ATOM 1392 C CA . SER A 1 178 ? 6.561 -22.585 -8.589 1.00 54.78 178 SER A CA 1
ATOM 1393 C C . SER A 1 178 ? 7.341 -22.694 -9.909 1.00 54.78 178 SER A C 1
ATOM 1395 O O . SER A 1 178 ? 7.782 -23.780 -10.276 1.00 54.78 178 SER A O 1
ATOM 1397 N N . GLU A 1 179 ? 7.480 -21.591 -10.653 1.00 53.06 179 GLU A N 1
ATOM 1398 C CA . GLU A 1 179 ? 8.256 -21.553 -11.892 1.00 53.06 179 GLU A CA 1
ATOM 1399 C C . GLU A 1 179 ? 9.753 -21.387 -11.578 1.00 53.06 179 GLU A C 1
ATOM 1401 O O . GLU A 1 179 ? 10.226 -20.298 -11.234 1.00 53.06 179 GLU A O 1
ATOM 1406 N N . ASP A 1 180 ? 10.494 -22.494 -11.708 1.00 48.81 180 ASP A N 1
ATOM 1407 C CA . ASP A 1 180 ? 11.947 -22.573 -11.537 1.00 48.81 180 ASP A CA 1
ATOM 1408 C C . ASP A 1 180 ? 12.656 -21.475 -12.356 1.00 48.81 180 ASP A C 1
ATOM 1410 O O . ASP A 1 180 ? 12.684 -21.531 -13.589 1.00 48.81 180 ASP A O 1
ATOM 1414 N N . ASN A 1 181 ? 13.271 -20.513 -11.652 1.00 42.94 181 ASN A N 1
ATOM 1415 C CA . ASN A 1 181 ? 14.078 -19.363 -12.120 1.00 42.94 181 ASN A CA 1
ATOM 1416 C C . ASN A 1 181 ? 13.443 -17.965 -12.067 1.00 42.94 181 ASN A C 1
ATOM 1418 O O . ASN A 1 181 ? 14.023 -17.030 -12.625 1.00 42.94 181 ASN A O 1
ATOM 1422 N N . SER A 1 182 ? 12.325 -17.757 -11.370 1.00 52.09 182 SER A N 1
ATOM 1423 C CA . SER A 1 182 ? 11.853 -16.392 -11.106 1.00 52.09 182 SER A CA 1
ATOM 1424 C C . SER A 1 182 ? 11.920 -16.046 -9.615 1.00 52.09 182 SER A C 1
ATOM 1426 O O . SER A 1 182 ? 11.312 -16.715 -8.788 1.00 52.09 182 SER A O 1
ATOM 1428 N N . SER A 1 183 ? 12.635 -14.970 -9.255 1.00 56.56 183 SER A N 1
ATOM 1429 C CA . SER A 1 183 ? 12.570 -14.326 -7.924 1.00 56.56 183 SER A CA 1
ATOM 1430 C C . SER A 1 183 ? 11.223 -13.609 -7.724 1.00 56.56 183 SER A C 1
ATOM 1432 O O . SER A 1 183 ? 11.167 -12.467 -7.268 1.00 56.56 183 SER A O 1
ATOM 1434 N N . LEU A 1 184 ? 10.135 -14.223 -8.192 1.00 66.06 184 LEU A N 1
ATOM 1435 C CA . LEU A 1 184 ? 8.793 -13.675 -8.172 1.00 66.06 184 LEU A CA 1
ATOM 1436 C C . LEU A 1 184 ? 7.991 -14.374 -7.083 1.00 66.06 184 LEU A C 1
ATOM 1438 O O . LEU A 1 184 ? 8.104 -15.577 -6.850 1.00 66.06 184 LEU A O 1
ATOM 1442 N N . ILE A 1 185 ? 7.168 -13.579 -6.416 1.00 76.12 185 ILE A N 1
ATOM 1443 C CA . ILE A 1 185 ? 6.214 -14.045 -5.420 1.00 76.12 185 ILE A CA 1
ATOM 1444 C C . ILE A 1 185 ? 4.821 -14.024 -6.016 1.00 76.12 185 ILE A C 1
ATOM 1446 O O . ILE A 1 185 ? 4.376 -13.008 -6.555 1.00 76.12 185 ILE A O 1
ATOM 1450 N N . ASP A 1 186 ? 4.132 -15.149 -5.884 1.00 82.25 186 ASP A N 1
ATOM 1451 C CA . ASP A 1 186 ? 2.788 -15.332 -6.415 1.00 82.25 186 ASP A CA 1
ATOM 1452 C C . ASP A 1 186 ? 1.749 -14.744 -5.461 1.00 82.25 186 ASP A C 1
ATOM 1454 O O . ASP A 1 186 ? 0.761 -14.148 -5.897 1.00 82.25 186 ASP A O 1
ATOM 1458 N N . ALA A 1 187 ? 1.966 -14.887 -4.149 1.00 88.31 187 ALA A N 1
ATOM 1459 C CA . ALA A 1 187 ? 1.002 -14.470 -3.141 1.00 88.31 187 ALA A CA 1
ATOM 1460 C C . ALA A 1 187 ? 1.632 -14.110 -1.789 1.00 88.31 187 ALA A C 1
ATOM 1462 O O . ALA A 1 187 ? 2.734 -14.533 -1.447 1.00 88.31 187 ALA A O 1
ATOM 1463 N N . ILE A 1 188 ? 0.887 -13.335 -1.002 1.00 92.50 188 ILE A N 1
ATOM 1464 C CA . ILE A 1 188 ? 1.192 -13.022 0.396 1.00 92.50 188 ILE A CA 1
ATOM 1465 C C . ILE A 1 188 ? -0.060 -13.341 1.212 1.00 92.50 188 ILE A C 1
ATOM 1467 O O . ILE A 1 188 ? -1.093 -12.684 1.060 1.00 92.50 188 ILE A O 1
ATOM 1471 N N . ALA A 1 189 ? 0.032 -14.357 2.063 1.00 94.75 189 ALA A N 1
ATOM 1472 C CA . ALA A 1 189 ? -1.024 -14.755 2.983 1.00 94.75 189 ALA A CA 1
ATOM 1473 C C . ALA A 1 189 ? -0.855 -14.045 4.325 1.00 94.75 189 ALA A C 1
ATOM 1475 O O . ALA A 1 189 ? 0.265 -13.932 4.813 1.00 94.75 189 ALA A O 1
ATOM 1476 N N . ILE A 1 190 ? -1.949 -13.567 4.922 1.00 97.00 190 ILE A N 1
ATOM 1477 C CA . ILE A 1 190 ? -1.948 -12.775 6.161 1.00 97.00 190 ILE A CA 1
ATOM 1478 C C . ILE A 1 190 ? -2.970 -13.343 7.136 1.00 97.00 190 ILE A C 1
ATOM 1480 O O . ILE A 1 190 ? -4.133 -13.549 6.776 1.00 97.00 190 ILE A O 1
ATOM 1484 N N . ASN A 1 191 ? -2.539 -13.554 8.377 1.00 96.75 191 ASN A N 1
ATOM 1485 C CA . ASN A 1 191 ? -3.375 -14.092 9.437 1.00 96.75 191 ASN A CA 1
ATOM 1486 C C . ASN A 1 191 ? -4.296 -13.011 10.025 1.00 96.75 191 ASN A C 1
ATOM 1488 O O . ASN A 1 191 ? -3.886 -12.187 10.844 1.00 96.75 191 ASN A O 1
ATOM 1492 N N . MET A 1 192 ? -5.567 -13.048 9.638 1.00 96.06 192 MET A N 1
ATOM 1493 C CA . MET A 1 192 ? -6.600 -12.116 10.089 1.00 96.06 192 MET A CA 1
ATOM 1494 C C . MET A 1 192 ? -7.112 -12.390 11.507 1.00 96.06 192 MET A C 1
ATOM 1496 O O . MET A 1 192 ? -7.856 -11.569 12.036 1.00 96.06 192 MET A O 1
ATOM 1500 N N . ASP A 1 193 ? -6.697 -13.496 12.120 1.00 94.75 193 ASP A N 1
ATOM 1501 C CA . ASP A 1 193 ? -7.060 -13.906 13.478 1.00 94.75 193 ASP A CA 1
ATOM 1502 C C . ASP A 1 193 ? -5.839 -13.996 14.406 1.00 94.75 193 ASP A C 1
ATOM 1504 O O . ASP A 1 193 ? -5.897 -14.626 15.469 1.00 94.75 193 ASP A O 1
ATOM 1508 N N . SER A 1 194 ? -4.738 -13.343 14.024 1.00 95.94 194 SER A N 1
ATOM 1509 C CA . SER A 1 194 ? -3.508 -13.328 14.809 1.00 95.94 194 SER A CA 1
ATOM 1510 C C . SER A 1 194 ? -3.702 -12.691 16.186 1.00 95.94 194 SER A C 1
ATOM 1512 O O . SER A 1 194 ? -4.480 -11.748 16.379 1.00 95.94 194 SER A O 1
ATOM 1514 N N . TYR A 1 195 ? -2.926 -13.162 17.160 1.00 94.50 195 TYR A N 1
ATOM 1515 C CA . TYR A 1 195 ? -2.873 -12.598 18.501 1.00 94.50 195 TYR A CA 1
ATOM 1516 C C . TYR A 1 195 ? -2.444 -11.138 18.480 1.0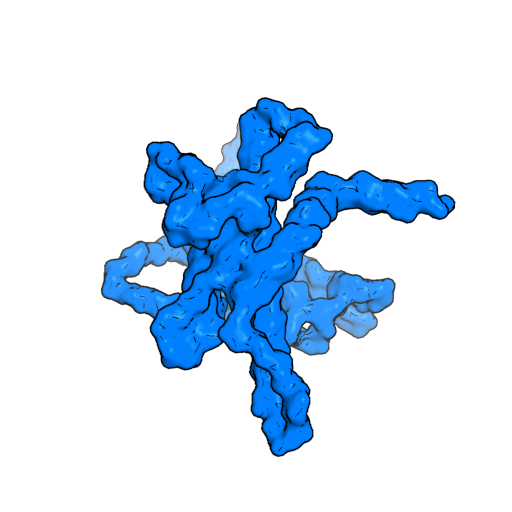0 94.50 195 TYR A C 1
ATOM 1518 O O . TYR A 1 195 ? -2.958 -10.379 19.284 1.00 94.50 195 TYR A O 1
ATOM 1526 N N . VAL A 1 196 ? -1.595 -10.709 17.540 1.00 94.19 196 VAL A N 1
ATOM 1527 C CA . VAL A 1 196 ? -1.223 -9.291 17.392 1.00 94.19 196 VAL A CA 1
ATOM 1528 C C . VAL A 1 196 ? -2.450 -8.424 17.105 1.00 94.19 196 VAL A C 1
ATOM 1530 O O . VAL A 1 196 ? -2.658 -7.413 17.776 1.00 94.19 196 VAL A O 1
ATOM 1533 N N . LEU A 1 197 ? -3.289 -8.819 16.143 1.00 94.56 197 LEU A N 1
ATOM 1534 C CA . LEU A 1 197 ? -4.495 -8.064 15.807 1.00 94.56 197 LEU A CA 1
ATOM 1535 C C . LEU A 1 197 ? -5.530 -8.130 16.939 1.00 94.56 197 LEU A C 1
ATOM 1537 O O . LEU A 1 197 ? -6.057 -7.094 17.352 1.00 94.56 197 LEU A O 1
ATOM 1541 N N . LYS A 1 198 ? -5.795 -9.332 17.468 1.00 92.56 198 LYS A N 1
ATOM 1542 C CA . LYS A 1 198 ? -6.748 -9.544 18.569 1.00 92.56 198 LYS A CA 1
ATOM 1543 C C . LYS A 1 198 ? -6.330 -8.765 19.826 1.00 92.56 198 LYS A C 1
ATOM 1545 O O . LYS A 1 198 ? -7.155 -8.077 20.426 1.00 92.56 198 LYS A O 1
ATOM 1550 N N . ASP A 1 199 ? -5.054 -8.814 20.202 1.00 92.75 199 ASP A N 1
ATOM 1551 C CA . ASP A 1 199 ? -4.493 -8.090 21.348 1.00 92.75 199 ASP A CA 1
ATOM 1552 C C . ASP A 1 199 ? -4.569 -6.573 21.153 1.00 92.75 199 ASP A C 1
ATOM 1554 O O . ASP A 1 199 ? -5.019 -5.866 22.055 1.00 92.75 199 ASP A O 1
ATOM 1558 N N . PHE A 1 200 ? -4.236 -6.064 19.961 1.00 92.00 200 PHE A N 1
ATOM 1559 C CA . PHE A 1 200 ? -4.369 -4.640 19.653 1.00 92.00 200 PHE A CA 1
ATOM 1560 C C . PHE A 1 200 ? -5.824 -4.161 19.769 1.00 92.00 200 PHE A C 1
ATOM 1562 O O . PHE A 1 200 ? -6.087 -3.124 20.382 1.00 92.00 200 PHE A O 1
ATOM 1569 N N . ILE A 1 201 ? -6.783 -4.914 19.220 1.00 90.06 201 ILE A N 1
ATOM 1570 C CA . ILE A 1 201 ? -8.217 -4.599 19.317 1.00 90.06 201 ILE A CA 1
ATOM 1571 C C . ILE A 1 201 ? -8.663 -4.559 20.785 1.00 90.06 201 ILE A C 1
ATOM 1573 O O . ILE A 1 201 ? -9.306 -3.595 21.213 1.00 90.06 201 ILE A O 1
ATOM 1577 N N . ASN A 1 202 ? -8.269 -5.572 21.562 1.00 90.94 202 ASN A N 1
ATOM 1578 C CA . ASN A 1 202 ? -8.655 -5.724 22.962 1.00 90.94 202 ASN A CA 1
ATOM 1579 C C . ASN A 1 202 ? -8.045 -4.642 23.863 1.00 90.94 202 ASN A C 1
ATOM 1581 O O . ASN A 1 202 ? -8.771 -4.004 24.630 1.00 90.94 202 ASN A O 1
ATOM 1585 N N . LYS A 1 203 ? -6.734 -4.384 23.759 1.00 89.44 203 LYS A N 1
ATOM 1586 C CA . LYS A 1 203 ? -6.027 -3.372 24.568 1.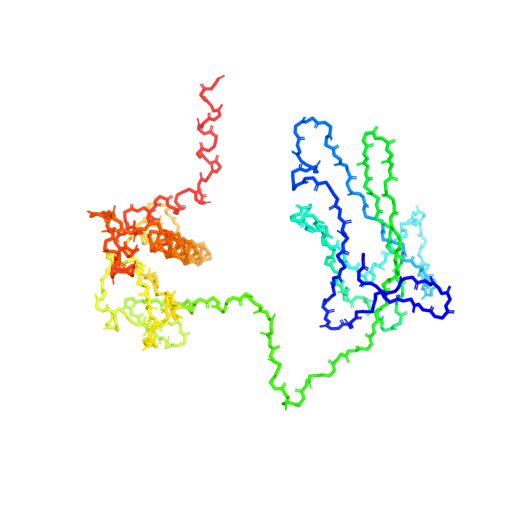00 89.44 203 LYS A CA 1
ATOM 1587 C C . LYS A 1 203 ? -6.579 -1.969 24.350 1.00 89.44 203 LYS A C 1
ATOM 1589 O O . LYS A 1 203 ? -6.734 -1.214 25.308 1.00 89.44 203 LYS A O 1
ATOM 1594 N N . ASN A 1 204 ? -6.931 -1.650 23.108 1.00 86.44 204 ASN A N 1
ATOM 1595 C CA . ASN A 1 204 ? -7.492 -0.354 22.736 1.00 86.44 204 ASN A CA 1
ATOM 1596 C C . ASN A 1 204 ? -9.025 -0.295 22.854 1.00 86.44 204 ASN A C 1
ATOM 1598 O O . ASN A 1 204 ? -9.631 0.726 22.537 1.00 86.44 204 ASN A O 1
ATOM 1602 N N . LYS A 1 205 ? -9.659 -1.368 23.354 1.00 89.62 205 LYS A N 1
ATOM 1603 C CA . LYS A 1 205 ? -11.094 -1.444 23.672 1.00 89.62 205 LYS A CA 1
ATOM 1604 C C . LYS A 1 205 ? -12.002 -1.110 22.484 1.00 89.62 205 LYS A C 1
ATOM 1606 O O . LYS A 1 205 ? -13.067 -0.511 22.654 1.00 89.62 205 LYS A O 1
ATOM 1611 N N . TYR A 1 206 ? -11.608 -1.514 21.279 1.00 85.81 206 TYR A N 1
ATOM 1612 C CA . TYR A 1 206 ? -12.457 -1.367 20.102 1.00 85.81 206 TYR A CA 1
ATOM 1613 C C . TYR A 1 206 ? -13.587 -2.400 20.146 1.00 85.81 206 TYR A C 1
ATOM 1615 O O . TYR A 1 206 ? -13.362 -3.590 19.967 1.00 85.81 206 TYR A O 1
ATOM 1623 N N . THR A 1 207 ? -14.812 -1.941 20.399 1.00 85.31 207 THR A N 1
ATOM 1624 C CA . THR A 1 207 ? -15.999 -2.808 20.548 1.00 85.31 207 THR A CA 1
ATOM 1625 C C . THR A 1 207 ? -17.027 -2.638 19.434 1.00 85.31 207 THR A C 1
ATOM 1627 O O . THR A 1 207 ? -17.927 -3.461 19.287 1.00 85.31 207 THR A O 1
ATOM 1630 N N . ARG A 1 208 ? -16.929 -1.561 18.645 1.00 86.50 208 ARG A N 1
ATOM 1631 C CA . ARG A 1 208 ? -17.853 -1.293 17.538 1.00 86.50 208 ARG A CA 1
ATOM 1632 C C . ARG A 1 208 ? -17.399 -2.049 16.296 1.00 86.50 208 ARG A C 1
ATOM 1634 O O . ARG A 1 208 ? -16.273 -1.859 15.848 1.00 86.50 208 ARG A O 1
ATOM 1641 N N . GLU A 1 209 ? -18.317 -2.782 15.675 1.00 84.56 209 GLU A N 1
ATOM 1642 C CA . GLU A 1 209 ? -18.060 -3.576 14.463 1.00 84.56 209 GLU A CA 1
ATOM 1643 C C . GLU A 1 209 ? -17.352 -2.778 13.355 1.00 84.56 209 GLU A C 1
ATOM 1645 O O . GLU A 1 209 ? -16.367 -3.223 12.774 1.00 84.56 209 GLU A O 1
ATOM 1650 N N . LYS A 1 210 ? -17.792 -1.535 13.113 1.00 85.88 210 LYS A N 1
ATOM 1651 C CA . LYS A 1 210 ? -17.171 -0.654 12.108 1.00 85.88 210 LYS A CA 1
ATOM 1652 C C . LYS A 1 210 ? -15.710 -0.317 12.421 1.00 85.88 210 LYS A C 1
ATOM 1654 O O . LYS A 1 210 ? -14.913 -0.178 11.495 1.00 85.88 210 LYS A O 1
ATOM 1659 N N . ASP A 1 211 ? -15.362 -0.162 13.697 1.00 84.00 211 ASP A N 1
ATOM 1660 C CA . ASP A 1 211 ? -13.984 0.131 14.102 1.00 84.00 211 ASP A CA 1
ATOM 1661 C C . ASP A 1 211 ? -13.111 -1.110 13.970 1.00 84.00 211 ASP A C 1
ATOM 1663 O O . ASP A 1 211 ? -12.017 -1.016 13.419 1.00 84.00 211 ASP A O 1
ATOM 1667 N N . ILE A 1 212 ? -13.625 -2.264 14.405 1.00 83.94 212 ILE A N 1
ATOM 1668 C CA . ILE A 1 212 ? -12.961 -3.562 14.259 1.00 83.94 212 ILE A CA 1
ATOM 1669 C C . ILE A 1 212 ? -12.656 -3.810 12.780 1.00 83.94 212 ILE A C 1
ATOM 1671 O O . ILE A 1 212 ? -11.499 -3.993 12.418 1.00 83.94 212 ILE A O 1
ATOM 1675 N N . GLN A 1 213 ? -13.650 -3.673 11.897 1.00 88.94 213 GLN A N 1
ATOM 1676 C CA . GLN A 1 213 ? -13.464 -3.849 10.457 1.00 88.94 213 GLN A CA 1
ATOM 1677 C C . GLN A 1 213 ? -12.432 -2.874 9.868 1.00 88.94 213 GLN A C 1
ATOM 1679 O O . GLN A 1 213 ? -11.603 -3.263 9.040 1.00 88.94 213 GLN A O 1
ATOM 1684 N N . ARG A 1 214 ? -12.455 -1.601 10.287 1.00 91.38 214 ARG A N 1
ATOM 1685 C CA . ARG A 1 214 ? -11.473 -0.594 9.854 1.00 91.38 214 ARG A CA 1
ATOM 1686 C C . ARG A 1 214 ? -10.053 -0.987 10.267 1.00 91.38 214 ARG A C 1
ATOM 1688 O O . ARG A 1 214 ? -9.141 -0.867 9.451 1.00 91.38 214 ARG A O 1
ATOM 1695 N N . ILE A 1 215 ? -9.866 -1.449 11.502 1.00 90.81 215 ILE A N 1
ATOM 1696 C CA . ILE A 1 215 ? -8.561 -1.856 12.042 1.00 90.81 215 ILE A CA 1
ATOM 1697 C C . ILE A 1 215 ? -8.074 -3.132 11.367 1.00 90.81 215 ILE A C 1
ATOM 1699 O O . ILE A 1 215 ? -6.933 -3.164 10.923 1.00 90.81 215 ILE A O 1
ATOM 1703 N N . SER A 1 216 ? -8.932 -4.138 11.197 1.00 92.44 216 SER A N 1
ATOM 1704 C CA . SER A 1 216 ? -8.590 -5.366 10.474 1.00 92.44 216 SER A CA 1
ATOM 1705 C C . SER A 1 216 ? -8.176 -5.072 9.030 1.00 92.44 216 SER A C 1
ATOM 1707 O O . SER A 1 216 ? -7.191 -5.620 8.545 1.00 92.44 216 SER A O 1
ATOM 1709 N N . ASN A 1 217 ? -8.868 -4.161 8.336 1.00 93.06 217 ASN A N 1
ATOM 1710 C CA . ASN A 1 217 ? -8.474 -3.753 6.985 1.00 93.06 217 ASN A CA 1
ATOM 1711 C C . ASN A 1 217 ? -7.120 -3.028 6.964 1.00 93.06 217 ASN A C 1
ATOM 1713 O O . ASN A 1 217 ? -6.313 -3.286 6.072 1.00 93.06 217 ASN A O 1
ATOM 1717 N N . LYS A 1 218 ? -6.850 -2.158 7.947 1.00 92.81 218 LYS A N 1
ATOM 1718 C CA . LYS A 1 218 ? -5.546 -1.494 8.089 1.00 92.81 218 LYS A CA 1
ATOM 1719 C C . LYS A 1 218 ? -4.428 -2.485 8.396 1.00 92.81 218 LYS A C 1
ATOM 1721 O O . LYS A 1 218 ? -3.396 -2.435 7.742 1.00 92.81 218 LYS A O 1
ATOM 1726 N N . TYR A 1 219 ? -4.653 -3.409 9.326 1.00 95.50 219 TYR A N 1
ATOM 1727 C CA . TYR A 1 219 ? -3.726 -4.495 9.636 1.00 95.50 219 TYR A CA 1
ATOM 1728 C C . TYR A 1 219 ? -3.360 -5.280 8.376 1.00 95.50 219 TYR A C 1
ATOM 1730 O O . TYR A 1 219 ? -2.186 -5.396 8.039 1.00 95.50 219 TYR A O 1
ATOM 1738 N N . PHE A 1 220 ? -4.370 -5.737 7.632 1.00 96.12 220 PHE A N 1
ATOM 1739 C CA . PHE A 1 220 ? -4.171 -6.461 6.382 1.00 96.12 220 PHE A CA 1
ATOM 1740 C C . PHE A 1 220 ? -3.331 -5.663 5.379 1.00 96.12 220 PHE A C 1
ATOM 1742 O O . PHE A 1 220 ? -2.374 -6.186 4.816 1.00 96.12 220 PHE A O 1
ATOM 1749 N N . GLN A 1 221 ? -3.658 -4.382 5.185 1.00 94.88 221 GLN A N 1
ATOM 1750 C CA . GLN A 1 221 ? -2.918 -3.506 4.281 1.00 94.88 221 GLN A CA 1
ATOM 1751 C C . GLN A 1 221 ? -1.461 -3.326 4.723 1.00 94.88 221 GLN A C 1
ATOM 1753 O O . GLN A 1 221 ? -0.568 -3.488 3.897 1.00 94.88 221 GLN A O 1
ATOM 1758 N N . LEU A 1 222 ? -1.221 -3.022 6.001 1.00 94.62 222 LEU A N 1
ATOM 1759 C CA . LEU A 1 222 ? 0.114 -2.780 6.552 1.00 94.62 222 LEU A CA 1
ATOM 1760 C C . LEU A 1 222 ? 1.001 -4.016 6.421 1.00 94.62 222 LEU A C 1
ATOM 1762 O O . LEU A 1 222 ? 2.106 -3.926 5.886 1.00 94.62 222 LEU A O 1
ATOM 1766 N N . ILE A 1 223 ? 0.512 -5.178 6.861 1.00 95.69 223 ILE A N 1
ATOM 1767 C CA . ILE A 1 223 ? 1.278 -6.424 6.781 1.00 95.69 223 ILE A CA 1
ATOM 1768 C C . ILE A 1 223 ? 1.572 -6.775 5.321 1.00 95.69 223 ILE A C 1
ATOM 1770 O O . ILE A 1 223 ? 2.711 -7.118 5.001 1.00 95.69 223 ILE A O 1
ATOM 1774 N N . TYR A 1 224 ? 0.602 -6.606 4.419 1.00 94.94 224 TYR A N 1
ATOM 1775 C CA . TYR A 1 224 ? 0.804 -6.835 2.990 1.00 94.94 224 TYR A CA 1
ATOM 1776 C C . TYR A 1 224 ? 1.901 -5.934 2.410 1.00 94.94 224 TYR A C 1
ATOM 1778 O O . TYR A 1 224 ? 2.864 -6.426 1.819 1.00 94.94 224 TYR A O 1
ATOM 1786 N N . THR A 1 225 ? 1.789 -4.614 2.591 1.00 93.19 225 THR A N 1
ATOM 1787 C CA . THR A 1 225 ? 2.718 -3.660 1.972 1.00 93.19 225 THR A CA 1
ATOM 1788 C C . THR A 1 225 ? 4.121 -3.759 2.552 1.00 93.19 225 THR A C 1
ATOM 1790 O O . THR A 1 225 ? 5.090 -3.665 1.802 1.00 93.19 225 THR A O 1
ATOM 1793 N N . HIS A 1 226 ? 4.253 -3.984 3.862 1.00 93.38 226 HIS A N 1
ATOM 1794 C CA . HIS A 1 226 ? 5.564 -4.149 4.487 1.00 93.38 226 HIS A CA 1
ATOM 1795 C C . HIS A 1 226 ? 6.236 -5.456 4.069 1.00 93.38 226 HIS A C 1
ATOM 1797 O O . HIS A 1 226 ? 7.424 -5.439 3.763 1.00 93.38 226 HIS A O 1
ATOM 1803 N N . SER A 1 227 ? 5.491 -6.559 3.984 1.00 92.44 227 SER A N 1
ATOM 1804 C CA . SER A 1 227 ? 6.047 -7.842 3.532 1.00 92.44 227 SER A CA 1
ATOM 1805 C C . SER A 1 227 ? 6.496 -7.771 2.072 1.00 92.44 227 SER A C 1
ATOM 1807 O O . SER A 1 227 ? 7.585 -8.227 1.736 1.00 92.44 227 SER A O 1
ATOM 1809 N N . LEU A 1 228 ? 5.707 -7.112 1.215 1.00 90.19 228 LEU A N 1
ATOM 1810 C CA . LEU A 1 228 ? 6.075 -6.850 -0.176 1.00 90.19 228 LEU A CA 1
ATOM 1811 C C . LEU A 1 228 ? 7.328 -5.964 -0.290 1.00 90.19 228 LEU A C 1
ATOM 1813 O O . LEU A 1 228 ? 8.209 -6.227 -1.109 1.00 90.19 228 LEU A O 1
ATOM 1817 N N . GLY A 1 229 ? 7.418 -4.920 0.538 1.00 89.44 229 GLY A N 1
ATOM 1818 C CA . GLY A 1 229 ? 8.584 -4.040 0.600 1.00 89.44 229 GLY A CA 1
ATOM 1819 C C . GLY A 1 229 ? 9.848 -4.778 1.039 1.00 89.44 229 GLY A C 1
ATOM 1820 O O . GLY A 1 229 ? 10.873 -4.673 0.371 1.00 89.44 229 GLY A O 1
ATOM 1821 N N . LEU A 1 230 ? 9.763 -5.574 2.109 1.00 88.31 230 LEU A N 1
ATOM 1822 C CA . LEU A 1 230 ? 10.869 -6.402 2.591 1.00 88.31 230 LEU A CA 1
ATOM 1823 C C . LEU A 1 230 ? 11.330 -7.404 1.535 1.00 88.31 230 LEU A C 1
ATOM 1825 O O . LEU A 1 230 ? 12.526 -7.505 1.287 1.00 88.31 230 LEU A O 1
ATOM 1829 N N . TYR A 1 231 ? 10.397 -8.072 0.854 1.00 83.81 231 TYR A N 1
ATOM 1830 C CA . TYR A 1 231 ? 10.730 -8.970 -0.249 1.00 83.81 231 TYR A CA 1
ATOM 1831 C C . TYR A 1 231 ? 11.517 -8.263 -1.356 1.00 83.81 231 TYR A C 1
ATOM 1833 O O . TYR A 1 231 ? 12.558 -8.749 -1.796 1.00 83.81 231 TYR A O 1
ATOM 1841 N N . SER A 1 232 ? 11.059 -7.078 -1.770 1.00 82.12 232 SER A N 1
ATOM 1842 C CA . SER A 1 232 ? 11.743 -6.254 -2.775 1.00 82.12 232 SER A CA 1
ATOM 1843 C C . SER A 1 232 ? 13.151 -5.835 -2.333 1.00 82.12 232 SER A C 1
ATOM 1845 O O . SER A 1 232 ? 14.076 -5.811 -3.139 1.00 82.12 232 SER A O 1
ATOM 1847 N N . ILE A 1 233 ? 13.342 -5.533 -1.046 1.00 83.12 233 ILE A N 1
ATOM 1848 C CA . ILE A 1 233 ? 14.658 -5.190 -0.491 1.00 83.12 233 ILE A CA 1
ATOM 1849 C C . ILE A 1 233 ? 15.575 -6.419 -0.487 1.00 83.12 233 ILE A C 1
ATOM 1851 O O . ILE A 1 233 ? 16.685 -6.345 -1.010 1.00 83.12 233 ILE A O 1
ATOM 1855 N N . CYS A 1 234 ? 15.107 -7.550 0.050 1.00 77.88 234 CYS A N 1
ATOM 1856 C CA . CYS A 1 234 ? 15.886 -8.786 0.137 1.00 77.88 234 CYS A CA 1
ATOM 1857 C C . CYS A 1 234 ? 16.325 -9.286 -1.244 1.00 77.88 234 CYS A C 1
ATOM 1859 O O . CYS A 1 234 ? 17.485 -9.640 -1.424 1.00 77.88 234 CYS A O 1
ATOM 1861 N N . THR A 1 235 ? 15.426 -9.268 -2.231 1.00 73.69 235 THR A N 1
ATOM 1862 C CA . THR A 1 235 ? 15.746 -9.683 -3.608 1.00 73.69 235 THR A CA 1
ATOM 1863 C C . THR A 1 235 ? 16.778 -8.767 -4.264 1.00 73.69 235 THR A C 1
ATOM 1865 O O . THR A 1 235 ? 17.752 -9.254 -4.832 1.00 73.69 235 THR A O 1
ATOM 1868 N N . LYS A 1 236 ? 16.649 -7.442 -4.114 1.00 78.06 236 LYS A N 1
ATOM 1869 C CA . LYS A 1 236 ? 17.648 -6.492 -4.636 1.00 78.06 236 LYS A CA 1
ATOM 1870 C C . LYS A 1 236 ? 19.025 -6.655 -3.995 1.00 78.06 236 LYS A C 1
ATOM 1872 O O . LYS A 1 236 ? 20.022 -6.537 -4.700 1.00 78.06 236 LYS A O 1
ATOM 1877 N N . MET A 1 237 ? 19.083 -6.923 -2.689 1.00 72.88 237 MET A N 1
ATOM 1878 C CA . MET A 1 237 ? 20.347 -7.170 -1.984 1.00 72.88 237 MET A CA 1
ATOM 1879 C C . MET A 1 237 ? 21.058 -8.423 -2.520 1.00 72.88 237 MET A C 1
ATOM 1881 O O . MET A 1 237 ? 22.260 -8.375 -2.778 1.00 72.88 237 MET A O 1
ATOM 1885 N N . GLN A 1 238 ? 20.321 -9.508 -2.789 1.00 67.75 238 GLN A N 1
ATOM 1886 C CA . GLN A 1 238 ? 20.890 -10.704 -3.429 1.00 67.75 238 GLN A CA 1
ATOM 1887 C C . GLN A 1 238 ? 21.448 -10.414 -4.829 1.00 67.75 238 GLN A C 1
ATOM 1889 O O . GLN A 1 238 ? 22.511 -10.915 -5.196 1.00 67.75 238 GLN A O 1
ATOM 1894 N N . ASP A 1 239 ? 20.731 -9.625 -5.633 1.00 66.75 239 ASP A N 1
ATOM 1895 C CA . ASP A 1 239 ? 21.142 -9.319 -7.006 1.00 66.75 239 ASP A CA 1
ATOM 1896 C C . ASP A 1 239 ? 22.398 -8.430 -7.053 1.00 66.75 239 ASP A C 1
ATOM 1898 O O . ASP A 1 239 ? 23.253 -8.615 -7.928 1.00 66.75 239 ASP A O 1
ATOM 1902 N N . SER A 1 240 ? 22.562 -7.509 -6.091 1.00 60.84 240 SER A N 1
ATOM 1903 C CA . SER A 1 240 ? 23.802 -6.733 -5.957 1.00 60.84 240 SER A CA 1
ATOM 1904 C C . SER A 1 240 ? 25.008 -7.607 -5.601 1.00 60.84 240 SER A C 1
ATOM 1906 O O . SER A 1 240 ? 26.060 -7.449 -6.213 1.00 60.84 240 SER A O 1
ATOM 1908 N N . GLU A 1 241 ? 24.856 -8.585 -4.699 1.00 58.78 241 GLU A N 1
ATOM 1909 C CA . GLU A 1 241 ? 25.959 -9.476 -4.302 1.00 58.78 241 GLU A CA 1
ATOM 1910 C C . GLU A 1 241 ? 26.422 -10.372 -5.460 1.00 58.78 241 GLU A C 1
ATOM 1912 O O . GLU A 1 241 ? 27.623 -10.487 -5.705 1.00 58.78 241 GLU A O 1
ATOM 1917 N N . LYS A 1 242 ? 25.486 -10.910 -6.258 1.00 59.47 242 LYS A N 1
ATOM 1918 C CA . LYS A 1 242 ? 25.800 -11.695 -7.472 1.00 59.47 242 LYS A CA 1
ATOM 1919 C C . LYS A 1 242 ? 26.600 -10.909 -8.514 1.00 59.47 242 LYS A C 1
ATOM 1921 O O . LYS A 1 242 ? 27.306 -11.509 -9.321 1.00 59.47 242 LYS A O 1
ATOM 1926 N N . THR A 1 243 ? 26.461 -9.584 -8.526 1.00 55.34 243 THR A N 1
ATOM 1927 C CA . THR A 1 243 ? 27.146 -8.706 -9.483 1.00 55.34 243 THR A CA 1
ATOM 1928 C C . THR A 1 243 ? 28.554 -8.324 -9.000 1.00 55.34 243 THR A C 1
ATOM 1930 O O . THR A 1 243 ? 29.415 -8.014 -9.823 1.00 55.34 243 THR A O 1
ATOM 1933 N N . GLU A 1 244 ? 28.820 -8.390 -7.690 1.00 55.00 244 GLU A N 1
ATOM 1934 C CA . GLU A 1 244 ? 30.078 -7.943 -7.072 1.00 55.00 244 GLU A CA 1
ATOM 1935 C C . GLU A 1 244 ? 31.031 -9.083 -6.649 1.00 55.00 244 GLU A C 1
ATOM 1937 O O . GLU A 1 244 ? 32.223 -8.840 -6.450 1.00 55.00 244 GLU A O 1
ATOM 1942 N N . SER A 1 245 ? 30.574 -10.337 -6.558 1.00 49.41 245 SER A N 1
ATOM 1943 C CA . SER A 1 245 ? 31.401 -11.453 -6.074 1.00 49.41 245 SER A CA 1
ATOM 1944 C C . SER A 1 245 ? 32.083 -12.261 -7.196 1.00 49.41 245 SER A C 1
ATOM 1946 O O . SER A 1 245 ? 31.521 -13.226 -7.716 1.00 49.41 245 SER A O 1
ATOM 1948 N N . VAL A 1 246 ? 33.340 -11.928 -7.517 1.00 50.09 246 VAL A N 1
ATOM 1949 C CA . VAL A 1 246 ? 34.330 -12.924 -8.004 1.00 50.09 246 VAL A CA 1
ATOM 1950 C C . VAL A 1 246 ? 35.109 -13.536 -6.829 1.00 50.09 246 VAL A C 1
ATOM 1952 O O . VAL A 1 246 ? 35.692 -14.602 -6.983 1.00 50.09 246 VAL A O 1
ATOM 1955 N N . ASP A 1 247 ? 35.096 -12.913 -5.645 1.00 49.16 247 ASP A N 1
ATOM 1956 C CA . ASP A 1 247 ? 35.857 -13.402 -4.489 1.00 49.16 247 ASP A CA 1
ATOM 1957 C C . ASP A 1 247 ? 35.312 -12.805 -3.173 1.00 49.16 247 ASP A C 1
ATOM 1959 O O . ASP A 1 247 ? 35.831 -11.820 -2.647 1.00 49.16 247 ASP A O 1
ATOM 1963 N N . SER A 1 248 ? 34.207 -13.337 -2.641 1.00 43.41 248 SER A N 1
ATOM 1964 C CA . SER A 1 248 ? 33.807 -13.053 -1.255 1.00 43.41 248 SER A CA 1
ATOM 1965 C C . SER A 1 248 ? 32.939 -14.165 -0.661 1.00 43.41 248 SER A C 1
ATOM 1967 O O . SER A 1 248 ? 31.808 -14.417 -1.063 1.00 43.41 248 SER A O 1
ATOM 1969 N N . ASP A 1 249 ? 33.484 -14.799 0.374 1.00 44.00 249 ASP A N 1
ATOM 1970 C CA . ASP A 1 249 ? 32.887 -15.814 1.256 1.00 44.00 249 ASP A CA 1
ATOM 1971 C C . ASP A 1 249 ? 31.809 -15.220 2.199 1.00 44.00 249 ASP A C 1
ATOM 1973 O O . ASP A 1 249 ? 31.723 -15.531 3.385 1.00 44.00 249 ASP A O 1
ATOM 1977 N N . LYS A 1 250 ? 31.026 -14.258 1.697 1.00 43.88 250 LYS A N 1
ATOM 1978 C CA . LYS A 1 250 ? 29.946 -13.568 2.420 1.00 43.88 250 LYS A CA 1
ATOM 1979 C C . LYS A 1 250 ? 28.695 -13.476 1.552 1.00 43.88 250 LYS A C 1
ATOM 1981 O O . LYS A 1 250 ? 28.134 -12.404 1.381 1.00 43.88 250 LYS A O 1
ATOM 1986 N N . SER A 1 251 ? 28.278 -14.605 0.993 1.00 44.00 251 SER A N 1
ATOM 1987 C CA . SER A 1 251 ? 26.924 -14.747 0.463 1.00 44.00 251 SER A CA 1
ATOM 1988 C C . SER A 1 251 ? 25.976 -14.803 1.656 1.00 44.00 251 SER A C 1
ATOM 1990 O O . SER A 1 251 ? 26.020 -15.773 2.418 1.00 44.00 251 SER A O 1
ATOM 1992 N N . TYR A 1 252 ? 25.122 -13.796 1.843 1.00 48.34 252 TYR A N 1
ATOM 1993 C CA . TYR A 1 252 ? 23.962 -13.998 2.705 1.00 48.34 252 TYR A CA 1
ATOM 1994 C C . TYR A 1 252 ? 23.075 -15.024 2.007 1.00 48.34 252 TYR A C 1
ATOM 1996 O O . TYR A 1 252 ? 22.480 -14.745 0.968 1.00 48.34 252 TYR A O 1
ATOM 2004 N N . ASP A 1 253 ? 23.037 -16.242 2.545 1.00 50.25 253 ASP A N 1
ATOM 2005 C CA . ASP A 1 253 ? 22.240 -17.326 1.984 1.00 50.25 253 ASP A CA 1
ATOM 2006 C C . ASP A 1 253 ? 20.756 -17.092 2.281 1.00 50.25 253 ASP A C 1
ATOM 2008 O O . ASP A 1 253 ? 20.151 -17.670 3.180 1.00 50.25 253 ASP A O 1
ATOM 2012 N N . ILE A 1 254 ? 20.165 -16.166 1.535 1.00 51.81 254 ILE A N 1
ATOM 2013 C CA . ILE A 1 254 ? 18.747 -15.838 1.588 1.00 51.81 254 ILE A CA 1
ATOM 2014 C C . ILE A 1 254 ? 17.993 -16.840 0.678 1.00 51.81 254 ILE A C 1
ATOM 2016 O O . ILE A 1 254 ? 17.156 -16.468 -0.141 1.00 51.81 254 ILE A O 1
ATOM 2020 N N . GLN A 1 255 ? 18.308 -18.136 0.789 1.00 51.25 255 GLN A N 1
ATOM 2021 C CA . GLN A 1 255 ? 17.633 -19.217 0.056 1.00 51.25 255 GLN A CA 1
ATOM 2022 C C . GLN A 1 255 ? 16.165 -19.403 0.487 1.00 51.25 255 GLN A C 1
ATOM 2024 O O . GLN A 1 255 ? 15.401 -20.039 -0.229 1.00 51.25 255 GLN A O 1
ATOM 2029 N N . GLN A 1 256 ? 15.757 -18.802 1.613 1.00 64.19 256 GLN A N 1
ATOM 2030 C CA . GLN A 1 256 ? 14.389 -18.818 2.148 1.00 64.19 256 GLN A CA 1
ATOM 2031 C C . GLN A 1 256 ? 13.925 -17.391 2.489 1.00 64.19 256 GLN A C 1
ATOM 2033 O O . GLN A 1 256 ? 13.676 -17.042 3.646 1.00 64.19 256 GLN A O 1
ATOM 2038 N N . VAL A 1 257 ? 13.889 -16.507 1.478 1.00 69.50 257 VAL A N 1
ATOM 2039 C CA . VAL A 1 257 ? 13.401 -15.114 1.623 1.00 69.50 257 VAL A CA 1
ATOM 2040 C C . VAL A 1 257 ? 12.012 -15.087 2.276 1.00 69.50 257 VAL A C 1
ATOM 2042 O O . VAL A 1 257 ? 11.700 -14.202 3.069 1.00 69.50 257 VAL A O 1
ATOM 2045 N N . ASP A 1 258 ? 11.176 -16.055 1.925 1.00 70.56 258 ASP A N 1
ATOM 2046 C CA . ASP A 1 258 ? 9.815 -16.238 2.408 1.00 70.56 258 ASP A CA 1
ATOM 2047 C C . ASP A 1 258 ? 9.734 -16.517 3.914 1.00 70.56 258 ASP A C 1
ATOM 2049 O O . ASP A 1 258 ? 9.021 -15.803 4.632 1.00 70.56 258 ASP A O 1
ATOM 2053 N N . ASP A 1 259 ? 10.499 -17.486 4.414 1.00 73.56 259 ASP A N 1
ATOM 2054 C CA . ASP A 1 259 ? 10.543 -17.810 5.845 1.00 73.56 259 ASP A CA 1
ATOM 2055 C C . ASP A 1 259 ? 11.214 -16.691 6.652 1.00 73.56 259 ASP A C 1
ATOM 2057 O O . ASP A 1 259 ? 10.788 -16.360 7.769 1.00 73.56 259 ASP A O 1
ATOM 2061 N N . PHE A 1 260 ? 12.221 -16.036 6.063 1.00 81.06 260 PHE A N 1
ATOM 2062 C CA . PHE A 1 260 ? 12.881 -14.884 6.668 1.00 81.06 260 PHE A CA 1
ATOM 2063 C C . PHE A 1 260 ? 11.916 -13.711 6.866 1.00 81.06 260 PHE A C 1
ATOM 2065 O O . PHE A 1 260 ? 11.851 -13.158 7.964 1.00 81.06 260 PHE A O 1
ATOM 2072 N N . ILE A 1 261 ? 11.125 -13.346 5.851 1.00 84.69 261 ILE A N 1
ATOM 2073 C CA . ILE A 1 261 ? 10.124 -12.272 5.975 1.00 84.69 261 ILE A CA 1
ATOM 2074 C C . ILE A 1 261 ? 9.082 -12.631 7.026 1.00 84.69 261 ILE A C 1
ATOM 2076 O O . ILE A 1 261 ? 8.753 -11.794 7.865 1.00 84.69 261 ILE A O 1
ATOM 2080 N N . SER A 1 262 ? 8.592 -13.869 7.014 1.00 83.19 262 SER A N 1
ATOM 2081 C CA . SER A 1 262 ? 7.606 -14.351 7.987 1.00 83.19 262 SER A CA 1
ATOM 2082 C C . SER A 1 262 ? 8.130 -14.207 9.424 1.00 83.19 262 SER A C 1
ATOM 2084 O O . SER A 1 262 ? 7.439 -13.687 10.306 1.00 83.19 262 SER A O 1
ATOM 2086 N N . SER A 1 263 ? 9.401 -14.559 9.634 1.00 82.12 263 SER A N 1
ATOM 2087 C CA . SER A 1 263 ? 10.103 -14.417 10.914 1.00 82.12 263 SER A CA 1
ATOM 2088 C C . SER A 1 263 ? 10.386 -12.961 11.292 1.00 82.12 263 SER A C 1
ATOM 2090 O O . SER A 1 263 ? 10.301 -12.609 12.468 1.00 82.12 263 SER A O 1
ATOM 2092 N N . LEU A 1 264 ? 10.707 -12.106 10.316 1.00 85.69 264 LEU A N 1
ATOM 2093 C CA . LEU A 1 264 ? 11.033 -10.699 10.536 1.00 85.69 264 LEU A CA 1
ATOM 2094 C C . LEU A 1 264 ? 9.786 -9.875 10.854 1.00 85.69 264 LEU A C 1
ATOM 2096 O O . LEU A 1 264 ? 9.832 -9.046 11.752 1.00 85.69 264 LEU A O 1
ATOM 2100 N N . VAL A 1 265 ? 8.670 -10.103 10.157 1.00 89.06 265 VAL A N 1
ATOM 2101 C CA . VAL A 1 265 ? 7.414 -9.352 10.339 1.00 89.06 265 VAL A CA 1
ATOM 2102 C C . VAL A 1 265 ? 6.788 -9.611 11.706 1.00 89.06 265 VAL A C 1
ATOM 2104 O O . VAL A 1 265 ? 6.261 -8.688 12.331 1.00 89.06 265 VAL A O 1
ATOM 2107 N N . LYS A 1 266 ? 6.889 -10.843 12.209 1.00 85.56 266 LYS A N 1
ATOM 2108 C CA . LYS A 1 266 ? 6.305 -11.269 13.487 1.00 85.56 266 LYS A CA 1
ATOM 2109 C C . LYS A 1 266 ? 6.626 -10.341 14.678 1.00 85.56 266 LYS A C 1
ATOM 2111 O O . LYS A 1 266 ? 5.676 -9.862 15.299 1.00 85.56 266 LYS A O 1
ATOM 2116 N N . PRO A 1 267 ? 7.894 -10.013 14.997 1.00 83.25 267 PRO A N 1
ATOM 2117 C CA . PRO A 1 267 ? 8.226 -9.156 16.137 1.00 83.25 267 PRO A CA 1
ATOM 2118 C C . PRO A 1 267 ? 7.799 -7.687 15.994 1.00 83.25 267 PRO A C 1
ATOM 2120 O O . PRO A 1 267 ? 7.565 -7.046 17.016 1.00 83.25 267 PRO A O 1
ATOM 2123 N N . TYR A 1 268 ? 7.675 -7.132 14.779 1.00 87.94 268 TYR A N 1
ATOM 2124 C CA . TYR A 1 268 ? 7.349 -5.704 14.597 1.00 87.94 268 TYR A CA 1
ATOM 2125 C C . TYR A 1 268 ? 5.933 -5.433 14.060 1.00 87.94 268 TYR A C 1
ATOM 2127 O O . TYR A 1 268 ? 5.537 -4.275 13.940 1.00 87.94 268 TYR A O 1
ATOM 2135 N N . ALA A 1 269 ? 5.116 -6.464 13.829 1.00 90.44 269 ALA A N 1
ATOM 2136 C CA . ALA A 1 269 ? 3.721 -6.313 13.403 1.00 90.44 269 ALA A CA 1
ATOM 2137 C C . ALA A 1 269 ? 2.882 -5.461 14.376 1.00 90.44 269 ALA A C 1
ATOM 2139 O O . ALA A 1 269 ? 2.100 -4.612 13.949 1.00 90.44 269 ALA A O 1
ATOM 2140 N N . SER A 1 270 ? 3.079 -5.639 15.689 1.00 89.25 270 SER A N 1
ATOM 2141 C CA . SER A 1 270 ? 2.431 -4.793 16.702 1.00 89.25 270 SER A CA 1
ATOM 2142 C C . SER A 1 270 ? 2.893 -3.341 16.580 1.00 89.25 270 SER A C 1
ATOM 2144 O O . SER A 1 270 ? 2.073 -2.427 16.600 1.00 89.25 270 SER A O 1
ATOM 2146 N N . PHE A 1 271 ? 4.200 -3.120 16.415 1.00 90.38 271 PHE A N 1
ATOM 2147 C CA . PHE A 1 271 ? 4.761 -1.783 16.229 1.00 90.38 271 PHE A CA 1
ATOM 2148 C C . PHE A 1 271 ? 4.156 -1.081 15.006 1.00 90.38 271 PHE A C 1
ATOM 2150 O O . PHE A 1 271 ? 3.758 0.073 15.125 1.00 90.38 271 PHE A O 1
ATOM 2157 N N . LEU A 1 272 ? 3.989 -1.779 13.874 1.00 90.88 272 LEU A N 1
ATOM 2158 C CA . LEU A 1 272 ? 3.342 -1.213 12.682 1.00 90.88 272 LEU A CA 1
ATOM 2159 C C . LEU A 1 272 ? 1.930 -0.700 12.958 1.00 90.88 272 LEU A C 1
ATOM 2161 O O . LEU A 1 272 ? 1.574 0.390 12.515 1.00 90.88 272 LEU A O 1
ATOM 2165 N N . LEU A 1 273 ? 1.129 -1.475 13.692 1.00 89.25 273 LEU A N 1
ATOM 2166 C CA . LEU A 1 273 ? -0.230 -1.074 14.043 1.00 89.25 273 LEU A CA 1
ATOM 2167 C C . LEU A 1 273 ? -0.244 0.180 14.912 1.00 89.25 273 LEU A C 1
ATOM 2169 O O . LEU A 1 273 ? -1.009 1.100 14.632 1.00 89.25 273 LEU A O 1
ATOM 2173 N N . TYR A 1 274 ? 0.603 0.228 15.942 1.00 88.44 274 TYR A N 1
ATOM 2174 C CA . TYR A 1 274 ? 0.695 1.389 16.824 1.00 88.44 274 TYR A CA 1
ATOM 2175 C C . TYR A 1 274 ? 1.207 2.628 16.087 1.00 88.44 274 TYR A C 1
ATOM 2177 O O . TYR A 1 274 ? 0.608 3.691 16.223 1.00 88.44 274 TYR A O 1
ATOM 2185 N N . MET A 1 275 ? 2.247 2.494 15.261 1.00 85.69 275 MET A N 1
ATOM 2186 C CA . MET A 1 275 ? 2.782 3.612 14.482 1.00 85.69 275 MET A CA 1
ATOM 2187 C C . MET A 1 275 ? 1.763 4.179 13.498 1.00 85.69 275 MET A C 1
ATOM 2189 O O . MET A 1 275 ? 1.662 5.391 13.380 1.00 85.69 275 MET A O 1
ATOM 2193 N N . ASP A 1 276 ? 0.995 3.339 12.801 1.00 85.75 276 ASP A N 1
ATOM 2194 C CA . ASP A 1 276 ? 0.013 3.825 11.824 1.00 85.75 276 ASP A CA 1
ATOM 2195 C C . ASP A 1 276 ? -1.233 4.423 12.491 1.00 85.75 276 ASP A C 1
ATOM 2197 O O . ASP A 1 276 ? -1.778 5.429 12.034 1.00 85.75 276 ASP A O 1
ATOM 2201 N N . LEU A 1 277 ? -1.723 3.799 13.566 1.00 83.56 277 LEU A N 1
ATOM 2202 C CA . LEU A 1 277 ? -2.994 4.187 14.175 1.00 83.56 277 LEU A CA 1
ATOM 2203 C C . LEU A 1 277 ? -2.858 5.258 15.252 1.00 83.56 277 LEU A C 1
ATOM 2205 O O . LEU A 1 277 ? -3.805 6.019 15.432 1.00 83.56 277 LEU A O 1
ATOM 2209 N N . HIS A 1 278 ? -1.732 5.313 15.963 1.00 80.81 278 HIS A N 1
ATOM 2210 C CA . HIS A 1 278 ? -1.495 6.249 17.066 1.00 80.81 278 HIS A CA 1
ATOM 2211 C C . HIS A 1 278 ? -0.369 7.249 16.752 1.00 80.81 278 HIS A C 1
ATOM 2213 O O . HIS A 1 278 ? 0.179 7.861 17.666 1.00 80.81 278 HIS A O 1
ATOM 2219 N N . ASN A 1 279 ? -0.036 7.451 15.469 1.00 81.06 279 ASN A N 1
ATOM 2220 C CA . ASN A 1 279 ? 1.027 8.370 15.048 1.00 81.06 279 ASN A CA 1
ATOM 2221 C C . ASN A 1 279 ? 0.882 9.764 15.674 1.00 81.06 279 ASN A C 1
ATOM 2223 O O . ASN A 1 279 ? 1.839 10.317 16.191 1.00 81.06 279 ASN A O 1
ATOM 2227 N N . GLU A 1 280 ? -0.331 10.322 15.680 1.00 75.75 280 GLU A N 1
ATOM 2228 C CA . GLU A 1 280 ? -0.579 11.659 16.235 1.00 75.75 280 GLU A CA 1
ATOM 2229 C C . GLU A 1 280 ? -0.243 11.749 17.729 1.00 75.75 280 GLU A C 1
ATOM 2231 O O . GLU A 1 280 ? 0.290 12.759 18.176 1.00 75.75 280 GLU A O 1
ATOM 2236 N N . GLU A 1 281 ? -0.511 10.694 18.501 1.00 78.88 281 GLU A N 1
ATOM 2237 C CA . GLU A 1 281 ? -0.195 10.652 19.931 1.00 78.88 281 GLU A CA 1
ATOM 2238 C C . GLU A 1 281 ? 1.312 10.511 20.167 1.00 78.88 281 GLU A C 1
ATOM 2240 O O . GLU A 1 281 ? 1.856 11.168 21.052 1.00 78.88 281 GLU A O 1
ATOM 2245 N N . ILE A 1 282 ? 1.998 9.732 19.326 1.00 77.69 282 ILE A N 1
ATOM 2246 C CA . ILE A 1 282 ? 3.461 9.603 19.339 1.00 77.69 282 ILE A CA 1
ATOM 2247 C C . ILE A 1 282 ? 4.114 10.946 18.991 1.00 77.69 282 ILE A C 1
ATOM 2249 O O . ILE A 1 282 ? 4.974 11.425 19.725 1.00 77.69 282 ILE A O 1
ATOM 2253 N N . MET A 1 283 ? 3.670 11.588 17.910 1.00 80.19 283 MET A N 1
ATOM 2254 C CA . MET A 1 283 ? 4.189 12.884 17.468 1.00 80.19 283 MET A CA 1
ATOM 2255 C C . MET A 1 283 ? 3.924 13.982 18.497 1.00 80.19 283 MET A C 1
ATOM 2257 O O . MET A 1 283 ? 4.777 14.838 18.704 1.00 80.19 283 MET A O 1
ATOM 2261 N N . LYS A 1 284 ? 2.774 13.932 19.179 1.00 80.50 284 LYS A N 1
ATOM 2262 C CA . LYS A 1 284 ? 2.458 14.853 20.270 1.00 80.50 284 LYS A CA 1
ATOM 2263 C C . LYS A 1 284 ? 3.387 14.663 21.472 1.00 80.50 284 LYS A C 1
ATOM 2265 O O . LYS A 1 284 ? 3.885 15.640 22.013 1.00 80.50 284 LYS A O 1
ATOM 2270 N N . GLN A 1 285 ? 3.650 13.420 21.876 1.00 78.81 285 GLN A N 1
ATOM 2271 C CA . GLN A 1 285 ? 4.601 13.143 22.959 1.00 78.81 285 GLN A CA 1
ATOM 2272 C C . GLN A 1 285 ? 6.016 13.616 22.610 1.00 78.81 285 GLN A C 1
ATOM 2274 O O . GLN A 1 285 ? 6.708 14.128 23.478 1.00 78.81 285 GLN A O 1
ATOM 2279 N N . MET A 1 286 ? 6.421 13.503 21.342 1.00 78.31 286 MET A N 1
ATOM 2280 C CA . MET A 1 286 ? 7.711 14.014 20.870 1.00 78.31 286 MET A CA 1
ATOM 2281 C C . MET A 1 286 ? 7.781 15.546 20.826 1.00 78.31 286 MET A C 1
ATOM 2283 O O . MET A 1 286 ? 8.867 16.095 20.961 1.00 78.31 286 MET A O 1
ATOM 2287 N N . SER A 1 287 ? 6.657 16.240 20.620 1.00 76.75 287 SER A N 1
ATOM 2288 C CA . SER A 1 287 ? 6.615 17.710 20.602 1.00 76.75 287 SER A CA 1
ATOM 2289 C C . SER A 1 287 ? 6.459 18.348 21.982 1.00 76.75 287 SER A C 1
ATOM 2291 O O . SER A 1 287 ? 6.769 19.523 22.139 1.00 76.75 287 SER A O 1
ATOM 2293 N N . ASP A 1 288 ? 5.949 17.601 22.964 1.00 66.88 288 ASP A N 1
ATOM 2294 C CA . ASP A 1 288 ? 5.701 18.087 24.327 1.00 66.88 288 ASP A CA 1
ATOM 2295 C C . ASP A 1 288 ? 6.961 17.986 25.234 1.00 66.88 288 ASP A C 1
ATOM 2297 O O . ASP A 1 288 ? 6.879 18.311 26.419 1.00 66.88 288 ASP A O 1
ATOM 2301 N N . GLU A 1 289 ? 8.115 17.549 24.699 1.00 55.19 289 GLU A N 1
ATOM 2302 C CA . GLU A 1 289 ? 9.421 17.482 25.396 1.00 55.19 289 GLU A CA 1
ATOM 2303 C C . GLU A 1 289 ? 10.361 18.693 25.147 1.00 55.19 289 GLU A C 1
ATOM 2305 O O . GLU A 1 289 ? 11.484 18.686 25.658 1.00 55.19 289 GLU A O 1
ATOM 2310 N N . ASP A 1 290 ? 9.901 19.740 24.442 1.00 47.62 290 ASP A N 1
ATOM 2311 C CA . ASP A 1 290 ? 10.583 21.056 24.322 1.00 47.62 290 ASP A CA 1
ATOM 2312 C C . ASP A 1 290 ? 9.954 22.152 25.231 1.00 47.62 290 ASP A C 1
ATOM 2314 O O . ASP A 1 290 ? 9.962 23.355 24.864 1.00 47.62 290 ASP A O 1
#

Secondary structure (DSSP, 8-state):
---EE-TTS-EEEEEETTS-EEEEEE--S-TTTTT-SSS---EEEEEEE----------SSS--------SEEEEEEEEETTEEEEEEEE-TT--TT-EEEEEEEE--SS--EEEEEEEEEEPPPPPPSS--------SPPPPEEEEEESS-S-TTT-EEGGGTT--TT--EEEEE-SSTT---EEEEEEETT-HHHHHHHHHTT--SHHHHHHHHHHHHHHHHHHHHHHHHHHHHHHHHHHHH-SS-S-----TTHHHHHHHHHHHHHHHHHHHHHSHHHHHHHHHTT-

Organism: NCBI:txid1945521